Protein AF-A0A060PSG6-F1 (afdb_monomer_lite)

Radius of gyration: 20.37 Å; chains: 1; bounding box: 51×44×68 Å

Foldseek 3Di:
DPPDDDPPLSVLLVVLVVCCVPPPDPLSLLSSLLSLQVVLLVVDDLADDDPFLQSQLVVLLCSRCVPDPDDDPSSSLSSLSNLQQVLQQDDPVDHLSRLLRVLVVQDPPVLSVLLSSQRSSCSRLLSNQQSPPQQQAAHCSLQANLLSSLLSVLLVDDDLLVLLVVLLVLLVCQLVQADQLSDDPVCVVVVCSLSNSLNNLNNSLLNVLSVDPNSNGVSNVLSVCQLVQLQVVQADPVVRDGDRSNNRYSLSSSLSSLVVDDDDPSSVSCNVSSVSSVSSVVSNVVVVVVVVD

Sequence (293 aa):
MPEQELNDKEILKLASKSNENRANSFSDTLLSAMSSYNDKLKHLPPKFESDSVENLANQVARVLERDAKIQNRIQVENANLSLLSHYARNTPNNSFLEVFDNAYKNLDREQFKAFKEMFANNSANFHNLNNDIMIKNFTISPYLTDALDTTAKMLESGNRSDNFSKLVHDIDYLINTTDENGMNAFIKENKDAYNSVISQLLGSSFARFLRLENPSAQFYEFLVKAKEQMIENASNVFTGTSKPISEINIFDFIKYGIESGKSSKESRELLELLPELEKKFNAHEKFLRGSEK

Organism: NCBI:txid1426844

Structure (mmCIF, N/CA/C/O backbone):
data_AF-A0A060PSG6-F1
#
_entry.id   AF-A0A060PSG6-F1
#
loop_
_atom_site.group_PDB
_atom_site.id
_atom_site.type_symbol
_atom_site.label_atom_id
_atom_site.label_alt_id
_atom_site.label_comp_id
_atom_site.label_asym_id
_atom_site.label_entity_id
_atom_site.label_seq_id
_atom_site.pdbx_PDB_ins_code
_atom_site.Cartn_x
_atom_site.Cartn_y
_atom_site.Cartn_z
_atom_site.occupancy
_atom_site.B_iso_or_equiv
_atom_site.auth_seq_id
_atom_site.auth_comp_id
_atom_site.auth_asym_id
_atom_site.auth_atom_id
_atom_site.pdbx_PDB_model_num
ATOM 1 N N . MET A 1 1 ? -7.301 17.222 -47.355 1.00 42.81 1 MET A N 1
ATOM 2 C CA . MET A 1 1 ? -7.244 17.378 -45.882 1.00 42.81 1 MET A CA 1
ATOM 3 C C . MET A 1 1 ? -7.418 16.006 -45.248 1.00 42.81 1 MET A C 1
ATOM 5 O O . MET A 1 1 ? -7.899 15.133 -45.959 1.00 42.81 1 MET A O 1
ATOM 9 N N . PRO A 1 2 ? -7.035 15.777 -43.981 1.00 45.59 2 PRO A N 1
ATOM 10 C CA . PRO A 1 2 ? -7.477 14.588 -43.252 1.00 45.59 2 PRO A CA 1
ATOM 11 C C . PRO A 1 2 ? -9.006 14.640 -43.092 1.00 45.59 2 PRO A C 1
ATOM 13 O O . PRO A 1 2 ? -9.531 15.690 -42.733 1.00 45.59 2 PRO A O 1
ATOM 16 N N . GLU A 1 3 ? -9.707 13.547 -43.397 1.00 55.16 3 GLU A N 1
ATOM 17 C CA . GLU A 1 3 ? -11.183 13.503 -43.497 1.00 55.16 3 GLU A CA 1
ATOM 18 C C . GLU A 1 3 ? -11.886 12.914 -42.260 1.00 55.16 3 GLU A C 1
ATOM 20 O O . GL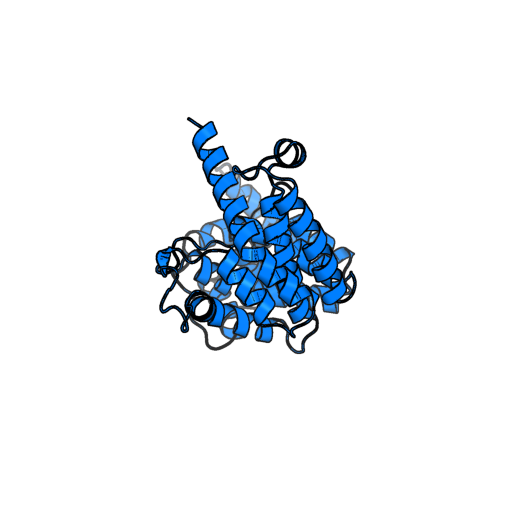U A 1 3 ? -13.068 12.586 -42.316 1.00 55.16 3 GLU A O 1
ATOM 25 N N . GLN A 1 4 ? -11.185 12.771 -41.133 1.00 60.75 4 GLN A N 1
ATOM 26 C CA . GLN A 1 4 ? -11.773 12.292 -39.879 1.00 60.75 4 GLN A CA 1
ATOM 27 C C . GLN A 1 4 ? -11.365 13.192 -38.714 1.00 60.75 4 GLN A C 1
ATOM 29 O O . GLN A 1 4 ? -10.179 13.454 -38.504 1.00 60.75 4 GLN A O 1
ATOM 34 N N . GLU A 1 5 ? -12.362 13.653 -37.957 1.00 62.34 5 GLU A N 1
ATOM 35 C CA . GLU A 1 5 ? -12.145 14.264 -36.649 1.00 62.34 5 GLU A CA 1
ATOM 36 C C . GLU A 1 5 ? -11.625 13.192 -35.687 1.00 62.34 5 GLU A C 1
ATOM 38 O O . GLU A 1 5 ? -12.224 12.128 -35.525 1.00 62.34 5 GLU A O 1
ATOM 43 N N . LEU A 1 6 ? -10.476 13.473 -35.078 1.00 61.22 6 LEU A N 1
ATOM 44 C CA . LEU A 1 6 ? -9.856 12.612 -34.076 1.00 61.22 6 LEU A CA 1
ATOM 45 C C . LEU A 1 6 ? -10.729 12.623 -32.820 1.00 61.22 6 LEU A C 1
ATOM 47 O O . LEU A 1 6 ? -11.089 13.696 -32.340 1.00 61.22 6 LEU A O 1
ATOM 51 N N . ASN A 1 7 ? -11.035 11.456 -32.255 1.00 70.38 7 ASN A N 1
ATOM 52 C CA . ASN A 1 7 ? -11.754 11.422 -30.977 1.00 70.38 7 ASN A CA 1
ATOM 53 C C . ASN A 1 7 ? -10.837 11.849 -29.812 1.00 70.38 7 ASN A C 1
ATOM 55 O O . ASN A 1 7 ? -9.611 11.802 -29.927 1.00 70.38 7 ASN A O 1
ATOM 59 N N . ASP A 1 8 ? -11.417 12.202 -28.660 1.00 56.19 8 ASP A N 1
ATOM 60 C CA . ASP A 1 8 ? -10.696 12.709 -27.475 1.00 56.19 8 ASP A CA 1
ATOM 61 C C . ASP A 1 8 ? -9.487 11.857 -27.061 1.00 56.19 8 ASP A C 1
ATOM 63 O O . ASP A 1 8 ? -8.470 12.363 -26.588 1.00 56.19 8 ASP A O 1
ATOM 67 N N . LYS A 1 9 ? -9.574 10.542 -27.264 1.00 55.84 9 LYS A N 1
ATOM 68 C CA . LYS A 1 9 ? -8.536 9.569 -26.923 1.00 55.84 9 LYS A CA 1
ATOM 69 C C . LYS A 1 9 ? -7.406 9.535 -27.958 1.00 55.84 9 LYS A C 1
ATOM 71 O O . LYS A 1 9 ? -6.251 9.323 -27.589 1.00 55.84 9 LYS A O 1
ATOM 76 N N . GLU A 1 10 ? -7.698 9.778 -29.231 1.00 60.75 10 GLU A N 1
ATOM 77 C CA . GLU A 1 10 ? -6.682 9.989 -30.268 1.00 60.75 10 GLU A CA 1
ATOM 78 C C . GLU A 1 10 ? -6.020 11.363 -30.128 1.00 60.75 10 GLU A C 1
ATOM 80 O O . GLU A 1 10 ? -4.797 11.451 -30.238 1.00 60.75 10 GLU A O 1
ATOM 85 N N . ILE A 1 11 ? -6.792 12.400 -29.784 1.00 62.41 11 ILE A N 1
ATOM 86 C CA . ILE A 1 11 ? -6.286 13.732 -29.423 1.00 62.41 11 ILE A CA 1
ATOM 87 C C . ILE A 1 11 ? -5.332 13.626 -28.227 1.00 62.41 11 ILE A C 1
ATOM 89 O O . ILE A 1 11 ? -4.199 14.098 -28.312 1.00 62.41 11 ILE A O 1
ATOM 93 N N . LEU A 1 12 ? -5.730 12.943 -27.146 1.00 58.66 12 LEU A N 1
ATOM 94 C CA . LEU A 1 12 ? -4.890 12.738 -25.961 1.00 58.66 12 LEU A CA 1
ATOM 95 C C . LEU A 1 12 ? -3.597 11.982 -26.302 1.00 58.66 12 LEU A C 1
ATOM 97 O O . LEU A 1 12 ? -2.519 12.362 -25.846 1.00 58.66 12 LEU A O 1
ATOM 101 N N . LYS A 1 13 ? -3.678 10.944 -27.144 1.00 60.94 13 LYS A N 1
ATOM 102 C CA . LYS A 1 13 ? -2.517 10.146 -27.571 1.00 60.94 13 LYS A CA 1
ATOM 103 C C . LYS A 1 13 ? -1.569 10.929 -28.490 1.00 60.94 13 LYS A C 1
ATOM 105 O O . LYS A 1 13 ? -0.353 10.783 -28.380 1.00 60.94 13 LYS A O 1
ATOM 110 N N . LEU A 1 14 ? -2.100 11.786 -29.363 1.00 62.84 14 LEU A N 1
ATOM 111 C CA . LEU A 1 14 ? -1.312 12.702 -30.195 1.00 62.84 14 LEU A CA 1
ATOM 112 C C . LEU A 1 14 ? -0.670 13.820 -29.366 1.00 62.84 14 LEU A C 1
ATOM 114 O O . LEU A 1 14 ? 0.498 14.133 -29.588 1.00 62.84 14 LEU A O 1
ATOM 118 N N . ALA A 1 15 ? -1.378 14.374 -28.379 1.00 59.22 15 ALA A N 1
ATOM 119 C CA . ALA A 1 15 ? -0.840 15.362 -27.446 1.00 59.22 15 ALA A CA 1
ATOM 120 C C . ALA A 1 15 ? 0.282 14.769 -26.575 1.00 59.22 15 ALA A C 1
ATOM 122 O O . ALA A 1 15 ? 1.366 15.343 -26.500 1.00 59.22 15 ALA A O 1
ATOM 123 N N . SER A 1 16 ? 0.065 13.580 -26.002 1.00 54.09 16 SER A N 1
ATOM 124 C CA . SER A 1 16 ? 1.066 12.800 -25.256 1.00 54.09 16 SER A CA 1
ATOM 125 C C . SER A 1 16 ? 2.337 12.563 -26.085 1.00 54.09 16 SER A C 1
ATOM 127 O O . SER A 1 16 ? 3.436 12.873 -25.623 1.00 54.09 16 SER A O 1
ATOM 129 N N . LYS A 1 17 ? 2.195 12.128 -27.344 1.00 58.28 17 LYS A N 1
ATOM 130 C CA . LYS A 1 17 ? 3.326 11.900 -28.259 1.00 58.28 17 LYS A CA 1
ATOM 131 C C . LYS A 1 17 ? 4.009 13.192 -28.736 1.00 58.28 17 LYS A C 1
ATOM 133 O O . LYS A 1 17 ? 5.214 13.210 -28.962 1.00 58.28 17 LYS A O 1
ATOM 138 N N . SER A 1 18 ? 3.267 14.292 -28.868 1.00 50.16 18 SER A N 1
ATOM 139 C CA . SER A 1 18 ? 3.819 15.622 -29.181 1.00 50.16 18 SER A CA 1
ATOM 140 C C . SER A 1 18 ? 4.599 16.222 -27.998 1.00 50.16 18 SER A C 1
ATOM 142 O O . SER A 1 18 ? 5.584 16.938 -28.190 1.00 50.16 18 SER A O 1
ATOM 144 N N . ASN A 1 19 ? 4.202 15.878 -26.769 1.00 46.84 19 ASN A N 1
ATOM 145 C CA . ASN A 1 19 ? 4.857 16.312 -25.534 1.00 46.84 19 ASN A CA 1
ATOM 146 C C . ASN A 1 19 ? 6.021 15.406 -25.095 1.00 46.84 19 ASN A C 1
ATOM 148 O O . ASN A 1 19 ? 6.771 15.789 -24.202 1.00 46.84 19 ASN A O 1
ATOM 152 N N . GLU A 1 20 ? 6.234 14.255 -25.740 1.00 48.62 20 GLU A N 1
ATOM 153 C CA . GLU A 1 20 ? 7.303 13.291 -25.418 1.00 48.62 20 GLU A CA 1
ATOM 154 C C . GLU A 1 20 ? 8.717 13.915 -25.476 1.00 48.62 20 GLU A C 1
ATOM 156 O O . GLU A 1 20 ? 9.595 13.532 -24.710 1.00 48.62 20 GLU A O 1
ATOM 161 N N . ASN A 1 21 ? 8.912 14.954 -26.302 1.00 44.84 21 ASN A N 1
ATOM 162 C CA . ASN A 1 21 ? 10.150 15.751 -26.389 1.00 44.84 21 ASN A CA 1
ATOM 163 C C . ASN A 1 21 ? 10.053 17.143 -25.712 1.00 44.84 21 ASN A C 1
ATOM 165 O O . ASN A 1 21 ? 10.889 18.012 -25.966 1.00 44.84 21 ASN A O 1
ATOM 169 N N . ARG A 1 22 ? 9.009 17.397 -24.909 1.00 43.00 22 ARG A N 1
ATOM 170 C CA . ARG A 1 22 ? 8.714 18.689 -24.247 1.00 43.00 22 ARG A CA 1
ATOM 171 C C . ARG A 1 22 ? 8.276 18.561 -22.779 1.00 43.00 22 ARG A C 1
ATOM 173 O O . ARG A 1 22 ? 7.812 19.547 -22.212 1.00 43.00 22 ARG A O 1
ATOM 180 N N . ALA A 1 23 ? 8.386 17.382 -22.169 1.00 48.78 23 ALA A N 1
ATOM 181 C CA . ALA A 1 23 ? 8.048 17.187 -20.762 1.00 48.78 23 ALA A CA 1
ATOM 182 C C . ALA A 1 23 ? 8.910 18.109 -19.879 1.00 48.78 23 ALA A C 1
ATOM 184 O O . ALA A 1 23 ? 10.119 17.912 -19.761 1.00 48.78 23 ALA A O 1
ATOM 185 N N . ASN A 1 24 ? 8.288 19.132 -19.285 1.00 52.84 24 ASN A N 1
ATOM 186 C CA . ASN A 1 24 ? 8.975 20.113 -18.439 1.00 52.84 24 ASN A CA 1
ATOM 187 C C . ASN A 1 24 ? 9.008 19.665 -16.966 1.00 52.84 24 ASN A C 1
ATOM 189 O O . ASN A 1 24 ? 9.707 20.264 -16.151 1.00 52.84 24 ASN A O 1
ATOM 193 N N . SER A 1 25 ? 8.264 18.608 -16.628 1.00 69.06 25 SER A N 1
ATOM 194 C CA . SER A 1 25 ? 8.184 18.001 -15.301 1.00 69.06 25 SER A CA 1
ATOM 195 C C . SER A 1 25 ? 8.170 16.464 -15.365 1.00 69.06 25 SER A C 1
ATOM 197 O O . SER A 1 25 ? 7.843 15.857 -16.391 1.00 69.06 25 SER A O 1
ATOM 199 N N . PHE A 1 26 ? 8.483 15.813 -14.238 1.00 77.12 26 PHE A N 1
ATOM 200 C CA . PHE A 1 26 ? 8.277 14.366 -14.075 1.00 77.12 26 PHE A CA 1
ATOM 201 C C . PHE A 1 26 ? 6.798 13.989 -14.284 1.00 77.12 26 PHE A C 1
ATOM 203 O O . PHE A 1 26 ? 6.488 12.992 -14.937 1.00 77.12 26 PHE A O 1
ATOM 210 N N . SER A 1 27 ? 5.895 14.843 -13.806 1.00 76.75 27 SER A N 1
ATOM 211 C CA . SER A 1 27 ? 4.441 14.696 -13.888 1.00 76.75 27 SER A CA 1
ATOM 212 C C . SER A 1 27 ? 3.917 14.654 -15.330 1.00 76.75 27 SER A C 1
ATOM 214 O O . SER A 1 27 ? 3.072 13.813 -15.636 1.00 76.75 27 SER A O 1
ATOM 216 N N . ASP A 1 28 ? 4.478 15.450 -16.251 1.00 81.88 28 ASP A N 1
ATOM 217 C CA . ASP A 1 28 ? 4.160 15.372 -17.691 1.00 81.88 28 ASP A CA 1
ATOM 218 C C . ASP A 1 28 ? 4.538 14.004 -18.285 1.00 81.88 28 ASP A C 1
ATOM 220 O O . ASP A 1 28 ? 3.781 13.405 -19.055 1.00 81.88 28 ASP A O 1
ATOM 224 N N . THR A 1 29 ? 5.716 13.494 -17.906 1.00 82.31 29 THR A N 1
ATOM 225 C CA . THR A 1 29 ? 6.225 12.190 -18.362 1.00 82.31 29 THR A CA 1
ATOM 226 C C . THR A 1 29 ? 5.329 11.061 -17.856 1.00 82.31 29 THR A C 1
ATOM 228 O O . THR A 1 29 ? 4.940 10.177 -18.623 1.00 82.31 29 THR A O 1
ATOM 231 N N . LEU A 1 30 ? 4.944 11.122 -16.578 1.00 85.75 30 LEU A N 1
ATOM 232 C CA . LEU A 1 30 ? 4.079 10.135 -15.944 1.00 85.75 30 LEU A CA 1
ATOM 233 C C . LEU A 1 30 ? 2.658 10.144 -16.533 1.00 85.75 30 LEU A C 1
ATOM 235 O O . LEU A 1 30 ? 2.133 9.085 -16.878 1.00 85.75 30 LEU A O 1
ATOM 239 N N . LEU A 1 31 ? 2.060 11.321 -16.739 1.00 89.00 31 LEU A N 1
ATOM 240 C CA . LEU A 1 31 ? 0.751 11.455 -17.386 1.00 89.00 31 LEU A CA 1
ATOM 241 C C . LEU A 1 31 ? 0.761 10.906 -18.826 1.00 89.00 31 LEU A C 1
ATOM 243 O O . LEU A 1 31 ? -0.186 10.232 -19.246 1.00 89.00 31 LEU A O 1
ATOM 247 N N . SER A 1 32 ? 1.844 11.149 -19.571 1.00 88.12 32 SER A N 1
ATOM 248 C CA . SER A 1 32 ? 2.044 10.620 -20.926 1.00 88.12 32 SER A CA 1
ATOM 249 C C . SER A 1 32 ? 2.143 9.085 -20.937 1.00 88.12 32 SER A C 1
ATOM 251 O O . SER A 1 32 ? 1.490 8.421 -21.751 1.00 88.12 32 SER A O 1
ATOM 253 N N . ALA A 1 33 ? 2.877 8.504 -19.980 1.00 87.12 33 ALA A N 1
ATOM 254 C CA . ALA A 1 33 ? 2.948 7.058 -19.778 1.00 87.12 33 ALA A CA 1
ATOM 255 C C . ALA A 1 33 ? 1.566 6.461 -19.460 1.00 87.12 33 ALA A C 1
ATOM 257 O O . ALA A 1 33 ? 1.086 5.602 -20.202 1.00 87.12 33 ALA A O 1
ATOM 258 N N . MET A 1 34 ? 0.886 6.970 -18.427 1.00 90.12 34 MET A N 1
ATOM 259 C CA . MET A 1 34 ? -0.437 6.489 -18.002 1.00 90.12 34 MET A CA 1
ATOM 260 C C . MET A 1 34 ? -1.455 6.518 -19.153 1.00 90.12 34 MET A C 1
ATOM 262 O O . MET A 1 34 ? -2.172 5.540 -19.385 1.00 90.12 34 MET A O 1
ATOM 266 N N . SER A 1 35 ? -1.461 7.603 -19.935 1.00 89.31 35 SER A N 1
ATOM 267 C CA . SER A 1 35 ? -2.317 7.752 -21.120 1.00 89.31 35 SER A CA 1
ATOM 268 C C . SER A 1 35 ? -2.018 6.704 -22.198 1.00 89.31 35 SER A C 1
ATOM 270 O O . SER A 1 35 ? -2.939 6.161 -22.812 1.00 89.31 35 SER A O 1
ATOM 272 N N . SER A 1 36 ? -0.740 6.375 -22.406 1.00 89.31 36 SER A N 1
ATOM 273 C CA . SER A 1 36 ? -0.288 5.419 -23.428 1.00 89.31 36 SER A CA 1
ATOM 274 C C . SER A 1 36 ? -0.677 3.965 -23.129 1.00 89.31 36 SER A C 1
ATOM 276 O O . SER A 1 36 ? -0.896 3.188 -24.064 1.00 89.31 36 SER A O 1
ATOM 278 N N . TYR A 1 37 ? -0.805 3.595 -21.849 1.00 92.69 37 TYR A N 1
ATOM 279 C CA . TYR A 1 37 ? -1.090 2.219 -21.418 1.00 92.69 37 TYR A CA 1
ATOM 280 C C . TYR A 1 37 ? -2.542 1.952 -20.989 1.00 92.69 37 TYR A C 1
ATOM 282 O O . TYR A 1 37 ? -2.910 0.785 -20.849 1.00 92.69 37 TYR A O 1
ATOM 290 N N . ASN A 1 38 ? -3.384 2.980 -20.830 1.00 89.88 38 ASN A N 1
ATOM 291 C CA . ASN A 1 38 ? -4.739 2.875 -20.261 1.00 89.88 38 ASN A CA 1
ATOM 292 C C . ASN A 1 38 ? -5.621 1.756 -20.868 1.00 89.88 38 ASN A C 1
ATOM 294 O O . ASN A 1 38 ? -6.283 1.016 -20.144 1.00 89.88 38 ASN A O 1
ATOM 298 N N . ASP A 1 39 ? -5.616 1.562 -22.192 1.00 90.81 39 ASP A N 1
ATOM 299 C CA . ASP A 1 39 ? -6.357 0.440 -22.795 1.00 90.81 39 ASP A CA 1
ATOM 300 C C . ASP A 1 39 ? -5.719 -0.922 -22.530 1.00 90.81 39 ASP A C 1
ATOM 302 O O . ASP A 1 39 ? -6.422 -1.908 -22.330 1.00 90.81 39 ASP A O 1
ATOM 306 N N . LYS A 1 40 ? -4.387 -0.992 -22.541 1.00 93.62 40 LYS A N 1
ATOM 307 C CA . LYS A 1 40 ? -3.645 -2.247 -22.392 1.00 93.62 40 LYS A CA 1
ATOM 308 C C . LYS A 1 40 ? -3.804 -2.810 -20.971 1.00 93.62 40 LYS A C 1
ATOM 310 O O . LYS A 1 40 ? -3.883 -4.025 -20.804 1.00 93.62 40 LYS A O 1
ATOM 315 N N . LEU A 1 41 ? -3.976 -1.928 -19.980 1.00 94.81 41 LEU A N 1
ATOM 316 C CA . LEU A 1 41 ? -4.339 -2.262 -18.595 1.00 94.81 41 LEU A CA 1
ATOM 317 C C . LEU A 1 41 ? -5.711 -2.960 -18.462 1.00 94.81 41 LEU A C 1
ATOM 319 O O . LEU A 1 41 ? -5.954 -3.633 -17.467 1.00 94.81 41 LEU A O 1
ATOM 323 N N . LYS A 1 42 ? -6.598 -2.885 -19.465 1.00 92.94 42 LYS A N 1
ATOM 324 C CA . LYS A 1 42 ? -7.880 -3.629 -19.484 1.00 92.94 42 LYS A CA 1
ATOM 325 C C . LYS A 1 42 ? -7.709 -5.108 -19.862 1.00 92.94 42 LYS A C 1
ATOM 327 O O . LYS A 1 42 ? -8.674 -5.867 -19.833 1.00 92.94 42 LYS A O 1
ATOM 332 N N . HIS A 1 43 ? -6.497 -5.512 -20.251 1.00 93.56 43 HIS A N 1
ATOM 333 C CA . HIS A 1 43 ? -6.174 -6.835 -20.795 1.00 93.56 43 HIS A CA 1
ATOM 334 C C . HIS A 1 43 ? -4.958 -7.465 -20.091 1.00 93.56 43 HIS A C 1
ATOM 336 O O . HIS A 1 43 ? -4.125 -8.124 -20.726 1.00 93.56 43 HIS A O 1
ATOM 342 N N . LEU A 1 44 ? -4.853 -7.225 -18.781 1.00 96.50 44 LEU A N 1
ATOM 343 C CA . LEU A 1 44 ? -3.856 -7.825 -17.895 1.00 96.50 44 LEU A CA 1
ATOM 344 C C . LEU A 1 44 ? -4.123 -9.333 -17.700 1.00 96.50 44 LEU A C 1
ATOM 346 O O . LEU A 1 44 ? -5.281 -9.758 -17.738 1.00 96.50 44 LEU A O 1
ATOM 350 N N . PRO A 1 45 ? -3.081 -10.160 -17.485 1.00 96.19 45 PRO A N 1
ATOM 351 C CA . PRO A 1 45 ? -3.258 -11.545 -17.054 1.00 96.19 45 PRO A CA 1
ATOM 352 C C . PRO A 1 45 ? -3.874 -11.595 -15.643 1.00 96.19 45 PRO A C 1
ATOM 354 O O . PRO A 1 45 ? -3.743 -10.632 -14.888 1.00 96.19 45 PRO A O 1
ATOM 357 N N . PRO A 1 46 ? -4.491 -12.715 -15.225 1.00 94.44 46 PRO A N 1
ATOM 358 C CA . PRO A 1 46 ? -5.019 -12.846 -13.864 1.00 94.44 46 PRO A CA 1
ATOM 359 C C . PRO A 1 46 ? -3.921 -12.748 -12.792 1.00 94.44 46 PRO A C 1
ATOM 361 O O . PRO A 1 46 ? -4.172 -12.224 -11.713 1.00 94.44 46 PRO A O 1
ATOM 364 N N . LYS A 1 47 ? -2.696 -13.195 -13.101 1.00 96.25 47 LYS A N 1
ATOM 365 C CA . LYS A 1 47 ? -1.525 -13.135 -12.220 1.00 96.25 47 LYS A CA 1
ATOM 366 C C . LYS A 1 47 ? -0.243 -12.954 -13.045 1.00 96.25 47 LYS A C 1
ATOM 368 O O . LYS A 1 47 ? -0.159 -13.455 -14.166 1.00 96.25 47 LYS A O 1
ATOM 373 N N . PHE A 1 48 ? 0.743 -12.270 -12.475 1.00 97.38 48 PHE A N 1
ATOM 374 C CA . PHE A 1 48 ? 2.139 -12.248 -12.918 1.00 97.38 48 PHE A CA 1
ATOM 375 C C . PHE A 1 48 ? 2.971 -13.176 -12.017 1.00 97.38 48 PHE A C 1
ATOM 377 O O . PHE A 1 48 ? 2.849 -13.103 -10.795 1.00 97.38 48 PHE A O 1
ATOM 384 N N . GLU A 1 49 ? 3.812 -14.033 -12.595 1.00 92.88 49 GLU A N 1
ATOM 385 C CA . GLU A 1 49 ? 4.639 -15.006 -11.860 1.00 92.88 49 GLU A CA 1
ATOM 386 C C . GLU A 1 49 ? 6.117 -14.658 -12.019 1.00 92.88 49 GLU A C 1
ATOM 388 O O . GLU A 1 49 ? 6.578 -14.498 -13.146 1.00 92.88 49 GLU A O 1
ATOM 393 N N . SER A 1 50 ? 6.890 -14.569 -10.939 1.00 93.88 50 SER A N 1
ATOM 394 C CA . SER A 1 50 ? 8.304 -14.184 -11.011 1.00 93.88 50 SER A CA 1
ATOM 395 C C . SER A 1 50 ? 9.167 -14.853 -9.947 1.00 93.88 50 SER A C 1
ATOM 397 O O . SER A 1 50 ? 8.694 -15.259 -8.890 1.00 93.88 50 SER A O 1
ATOM 399 N N . ASP A 1 51 ? 10.459 -14.909 -10.240 1.00 94.25 51 ASP A N 1
ATOM 400 C CA . ASP A 1 51 ? 11.565 -15.303 -9.367 1.00 94.25 51 ASP A CA 1
ATOM 401 C C . ASP A 1 51 ? 12.357 -14.093 -8.829 1.00 94.25 51 ASP A C 1
ATOM 403 O O . ASP A 1 51 ? 12.982 -14.199 -7.779 1.00 94.25 51 ASP A O 1
ATOM 407 N N . SER A 1 52 ? 12.298 -12.931 -9.495 1.00 97.75 52 SER A N 1
ATOM 408 C CA . SER A 1 52 ? 12.894 -11.672 -9.022 1.00 97.75 52 SER A CA 1
ATOM 409 C C . SER A 1 52 ? 12.052 -10.436 -9.366 1.00 97.75 52 SER A C 1
ATOM 411 O O . SER A 1 52 ? 11.199 -10.467 -10.258 1.00 97.75 52 SER A O 1
ATOM 413 N N . VAL A 1 53 ? 12.340 -9.313 -8.697 1.00 98.19 53 VAL A N 1
ATOM 414 C CA . VAL A 1 53 ? 11.680 -8.018 -8.941 1.00 98.19 53 VAL A CA 1
ATOM 415 C C . VAL A 1 53 ? 11.983 -7.449 -10.336 1.00 98.19 53 VAL A C 1
ATOM 417 O O . VAL A 1 53 ? 11.126 -6.824 -10.959 1.00 98.19 53 VAL A O 1
ATOM 420 N N . GLU A 1 54 ? 13.169 -7.715 -10.886 1.00 97.00 54 GLU A N 1
ATOM 421 C CA . GLU A 1 54 ? 13.539 -7.347 -12.256 1.00 97.00 54 GLU A CA 1
ATOM 422 C C . GLU A 1 54 ? 12.742 -8.166 -13.275 1.00 97.00 54 GLU A C 1
ATOM 424 O O . GLU A 1 54 ? 12.238 -7.620 -14.261 1.00 97.00 54 GLU A O 1
ATOM 429 N N . ASN A 1 55 ? 12.593 -9.473 -13.044 1.00 97.00 55 ASN A N 1
ATOM 430 C CA . ASN A 1 55 ? 11.799 -10.338 -13.913 1.00 97.00 55 ASN A CA 1
ATOM 431 C C . ASN A 1 55 ? 10.301 -10.005 -13.829 1.00 97.00 55 ASN A C 1
ATOM 433 O O . ASN A 1 55 ? 9.628 -10.021 -14.864 1.00 97.00 55 ASN A O 1
ATOM 437 N N . LEU A 1 56 ? 9.798 -9.610 -12.655 1.00 98.06 56 LEU A N 1
ATOM 438 C CA . LEU A 1 56 ? 8.441 -9.087 -12.481 1.00 98.06 56 LEU A CA 1
ATOM 439 C C . LEU A 1 56 ? 8.223 -7.801 -13.298 1.00 98.06 56 LEU A C 1
ATOM 441 O O . LEU A 1 56 ? 7.313 -7.740 -14.130 1.00 98.06 56 LEU A O 1
ATOM 445 N N . ALA A 1 57 ? 9.099 -6.805 -13.137 1.00 97.81 57 ALA A N 1
ATOM 446 C CA . ALA A 1 57 ? 9.003 -5.530 -13.849 1.00 97.81 57 ALA A CA 1
ATOM 447 C C . ALA A 1 57 ? 9.078 -5.705 -15.378 1.00 97.81 57 ALA A C 1
ATOM 449 O O . ALA A 1 57 ? 8.300 -5.099 -16.122 1.00 97.81 57 ALA A O 1
ATOM 450 N N . ASN A 1 58 ? 9.963 -6.583 -15.862 1.00 95.75 58 ASN A N 1
ATOM 451 C CA . ASN A 1 58 ? 10.057 -6.920 -17.284 1.00 95.75 58 ASN A CA 1
ATOM 452 C C . ASN A 1 58 ? 8.799 -7.637 -17.809 1.00 95.75 58 ASN A C 1
ATOM 454 O O . ASN A 1 58 ? 8.430 -7.453 -18.969 1.00 95.75 58 ASN A O 1
ATOM 458 N N . GLN A 1 59 ? 8.095 -8.430 -16.996 1.00 95.62 59 GLN A N 1
ATOM 459 C CA . GLN A 1 59 ? 6.837 -9.053 -17.424 1.00 95.62 59 GLN A CA 1
ATOM 460 C C . GLN A 1 59 ? 5.692 -8.051 -17.567 1.00 95.62 59 GLN A C 1
ATOM 462 O O . GLN A 1 59 ? 4.957 -8.123 -18.554 1.00 95.62 59 GLN A O 1
ATOM 467 N N . VAL A 1 60 ? 5.583 -7.074 -16.662 1.00 97.06 60 VAL A N 1
ATOM 468 C CA . VAL A 1 60 ? 4.652 -5.940 -16.821 1.00 97.06 60 VAL A CA 1
ATOM 469 C C . VAL A 1 60 ? 4.919 -5.223 -18.142 1.00 97.06 60 VAL A C 1
ATOM 471 O O . VAL A 1 60 ? 4.000 -5.015 -18.938 1.00 97.06 60 VAL A O 1
ATOM 474 N N . ALA A 1 61 ? 6.193 -4.949 -18.433 1.00 95.38 61 ALA A N 1
ATOM 475 C CA . ALA A 1 61 ? 6.606 -4.365 -19.701 1.00 95.38 61 ALA A CA 1
ATOM 476 C C . ALA A 1 61 ? 6.234 -5.243 -20.909 1.00 95.38 61 ALA A C 1
ATOM 478 O O . ALA A 1 61 ? 5.785 -4.713 -21.914 1.00 95.38 61 ALA A O 1
ATOM 479 N N . ARG A 1 62 ? 6.360 -6.577 -20.847 1.00 93.00 62 ARG A N 1
ATOM 480 C CA . ARG A 1 62 ? 5.955 -7.495 -21.944 1.00 93.00 62 ARG A CA 1
ATOM 481 C C . ARG A 1 62 ? 4.448 -7.552 -22.170 1.00 93.00 62 ARG A C 1
ATOM 483 O O . ARG A 1 62 ? 4.010 -7.639 -23.313 1.00 93.00 62 ARG A O 1
ATOM 490 N N . VAL A 1 63 ? 3.648 -7.481 -21.109 1.00 94.69 63 VAL A N 1
ATOM 491 C CA . VAL A 1 63 ? 2.181 -7.457 -21.221 1.00 94.69 63 VAL A CA 1
ATOM 492 C C . VAL A 1 63 ? 1.687 -6.134 -21.815 1.00 94.69 63 VAL A C 1
ATOM 494 O O . VAL A 1 63 ? 0.725 -6.146 -22.593 1.00 94.69 63 VAL A O 1
ATOM 497 N N . LEU A 1 64 ? 2.345 -5.021 -21.471 1.00 94.25 64 LEU A N 1
ATOM 498 C CA . LEU A 1 64 ? 1.955 -3.663 -21.860 1.00 94.25 64 LEU A CA 1
ATOM 499 C C . LEU A 1 64 ? 2.685 -3.122 -23.105 1.00 94.25 64 LEU A C 1
ATOM 501 O O . LEU A 1 64 ? 2.125 -2.294 -23.809 1.00 94.25 64 LEU A O 1
ATOM 505 N N . GLU A 1 65 ? 3.860 -3.615 -23.476 1.00 88.69 65 GLU A N 1
ATOM 506 C CA . GLU A 1 65 ? 4.506 -3.369 -24.774 1.00 88.69 65 GLU A CA 1
ATOM 507 C C . GLU A 1 65 ? 4.696 -4.677 -25.540 1.00 88.69 65 GLU A C 1
ATOM 509 O O . GLU A 1 65 ? 5.789 -5.238 -25.623 1.00 88.69 65 GLU A O 1
ATOM 514 N N . ARG A 1 66 ? 3.581 -5.139 -26.122 1.00 79.69 66 ARG A N 1
ATOM 515 C CA . ARG A 1 66 ? 3.508 -6.314 -27.006 1.00 79.69 66 ARG A CA 1
ATOM 516 C C . ARG A 1 66 ? 4.104 -6.054 -28.394 1.00 79.69 66 ARG A C 1
ATOM 518 O O . ARG A 1 66 ? 4.565 -6.989 -29.037 1.00 79.69 66 ARG A O 1
ATOM 525 N N . ASP A 1 67 ? 4.111 -4.795 -28.835 1.00 78.62 67 ASP A N 1
ATOM 526 C CA . ASP A 1 67 ? 4.570 -4.382 -30.169 1.00 78.62 67 ASP A CA 1
ATOM 527 C C . ASP A 1 67 ? 6.066 -3.992 -30.195 1.00 78.62 67 ASP A C 1
ATOM 529 O O . ASP A 1 67 ? 6.659 -3.805 -31.262 1.00 78.62 67 ASP A O 1
ATOM 533 N N . ALA A 1 68 ? 6.704 -3.863 -29.024 1.00 76.88 68 ALA A N 1
ATOM 534 C CA . ALA A 1 68 ? 8.095 -3.440 -28.902 1.00 76.88 68 ALA A CA 1
ATOM 535 C C . ALA A 1 68 ? 9.073 -4.596 -29.176 1.00 76.88 68 ALA A C 1
ATOM 537 O O . ALA A 1 68 ? 9.163 -5.557 -28.417 1.00 76.88 68 ALA A O 1
ATOM 538 N N . LYS A 1 69 ? 9.879 -4.466 -30.239 1.00 71.56 69 LYS A N 1
ATOM 539 C CA . LYS A 1 69 ? 10.891 -5.473 -30.626 1.00 71.56 69 LYS A CA 1
ATOM 540 C C . LYS A 1 69 ? 12.027 -5.643 -29.610 1.00 71.56 69 LYS A C 1
ATOM 542 O O . LYS A 1 69 ? 12.615 -6.715 -29.533 1.00 71.56 69 LYS A O 1
ATOM 547 N N . ILE A 1 70 ? 12.363 -4.579 -28.881 1.00 73.31 70 ILE A N 1
ATOM 548 C CA . ILE A 1 70 ? 13.350 -4.553 -27.796 1.00 73.31 70 ILE A CA 1
ATOM 549 C C . ILE A 1 70 ? 12.782 -3.622 -26.727 1.00 73.31 70 ILE A C 1
ATOM 551 O O . ILE A 1 70 ? 12.373 -2.509 -27.054 1.00 73.31 70 ILE A O 1
ATOM 555 N N . GLN A 1 71 ? 12.761 -4.065 -25.473 1.00 77.50 71 GLN A N 1
ATOM 556 C CA . GLN A 1 71 ? 12.335 -3.239 -24.345 1.00 77.50 71 GLN A CA 1
ATOM 557 C C . GLN A 1 71 ? 13.519 -2.455 -23.791 1.00 77.50 71 GLN A C 1
ATOM 559 O O . GLN A 1 71 ? 14.553 -3.034 -23.458 1.00 77.50 71 GLN A O 1
ATOM 564 N N . ASN A 1 72 ? 13.366 -1.137 -23.687 1.00 86.62 72 ASN A N 1
ATOM 565 C CA . ASN A 1 72 ? 14.332 -0.274 -23.013 1.00 86.62 72 ASN A CA 1
ATOM 566 C C . ASN A 1 72 ? 13.895 0.037 -21.565 1.00 86.62 72 ASN A C 1
ATOM 568 O O . ASN A 1 72 ? 12.732 -0.135 -21.196 1.00 86.62 72 ASN A O 1
ATOM 572 N N . ARG A 1 73 ? 14.830 0.533 -20.739 1.00 88.25 73 ARG A N 1
ATOM 573 C CA . ARG A 1 73 ? 14.595 0.824 -19.309 1.00 88.25 73 ARG A CA 1
ATOM 574 C C . ARG A 1 73 ? 13.431 1.799 -19.071 1.00 88.25 73 ARG A C 1
ATOM 576 O O . ARG A 1 73 ? 12.712 1.642 -18.093 1.00 88.25 73 ARG A O 1
ATOM 583 N N . ILE A 1 74 ? 13.231 2.768 -19.968 1.00 88.75 74 ILE A N 1
ATOM 584 C CA . ILE A 1 74 ? 12.169 3.783 -19.869 1.00 88.75 74 ILE A CA 1
ATOM 585 C C . ILE A 1 74 ? 10.798 3.146 -20.127 1.00 88.75 74 ILE A C 1
ATOM 587 O O . ILE A 1 74 ? 9.849 3.420 -19.403 1.00 88.75 74 ILE A O 1
ATOM 591 N N . GLN A 1 75 ? 10.687 2.245 -21.108 1.00 91.00 75 GLN A N 1
ATOM 592 C CA . GLN A 1 75 ? 9.449 1.497 -21.354 1.00 91.00 75 GLN A CA 1
ATOM 593 C C . GLN A 1 75 ? 9.085 0.605 -20.166 1.00 91.00 75 GLN A C 1
ATOM 595 O O . GLN A 1 75 ? 7.921 0.584 -19.771 1.00 91.00 75 GLN A O 1
ATOM 600 N N . VAL A 1 76 ? 10.071 -0.084 -19.575 1.00 94.81 76 VAL A N 1
ATOM 601 C CA . VAL A 1 76 ? 9.862 -0.897 -18.367 1.00 94.81 76 VAL A CA 1
ATOM 602 C C . VAL A 1 76 ? 9.353 -0.024 -17.220 1.00 94.81 76 VAL A C 1
ATOM 604 O O . VAL A 1 76 ? 8.315 -0.339 -16.643 1.00 94.81 76 VAL A O 1
ATOM 607 N N . GLU A 1 77 ? 10.013 1.100 -16.937 1.00 94.44 77 GLU A N 1
ATOM 608 C CA . GLU A 1 77 ? 9.603 2.041 -15.888 1.00 94.44 77 GLU A CA 1
ATOM 609 C C . GLU A 1 77 ? 8.186 2.598 -16.127 1.00 94.44 77 GLU A C 1
ATOM 611 O O . GLU A 1 77 ? 7.326 2.499 -15.252 1.00 94.44 77 GLU A O 1
ATOM 616 N N . ASN A 1 78 ? 7.904 3.101 -17.332 1.00 94.44 78 ASN A N 1
ATOM 617 C CA . ASN A 1 78 ? 6.620 3.712 -17.684 1.00 94.44 78 ASN A CA 1
ATOM 618 C C . ASN A 1 78 ? 5.453 2.709 -17.643 1.00 94.44 78 ASN A C 1
ATOM 620 O O . ASN A 1 78 ? 4.360 3.053 -17.186 1.00 94.44 78 ASN A O 1
ATOM 624 N N . ALA A 1 79 ? 5.670 1.468 -18.093 1.00 96.19 79 ALA A N 1
ATOM 625 C CA . ALA A 1 79 ? 4.677 0.396 -18.014 1.00 96.19 79 ALA A CA 1
ATOM 626 C C . ALA A 1 79 ? 4.346 0.047 -16.551 1.00 96.19 79 ALA A C 1
ATOM 628 O O . ALA A 1 79 ? 3.178 -0.073 -16.182 1.00 96.19 79 ALA A O 1
ATOM 629 N N . ASN A 1 80 ? 5.375 -0.047 -15.706 1.00 97.88 80 ASN A N 1
ATOM 630 C CA . ASN A 1 80 ? 5.247 -0.361 -14.285 1.00 97.88 80 ASN A CA 1
ATOM 631 C C . ASN A 1 80 ? 4.591 0.769 -13.475 1.00 97.88 80 ASN A C 1
ATOM 633 O O . ASN A 1 80 ? 3.691 0.506 -12.680 1.00 97.88 80 ASN A O 1
ATOM 637 N N . LEU A 1 81 ? 4.958 2.031 -13.717 1.00 97.19 81 LEU A N 1
ATOM 638 C CA . LEU A 1 81 ? 4.280 3.190 -13.122 1.00 97.19 81 LEU A CA 1
ATOM 639 C C . LEU A 1 81 ? 2.801 3.260 -13.528 1.00 97.19 81 LEU A C 1
ATOM 641 O O . LEU A 1 81 ? 1.946 3.590 -12.707 1.00 97.19 81 LEU A O 1
ATOM 645 N N . SER A 1 82 ? 2.480 2.883 -14.767 1.00 96.50 82 SER A N 1
ATOM 646 C CA . SER A 1 82 ? 1.095 2.863 -15.247 1.00 96.50 82 SER A CA 1
ATOM 647 C C . SER A 1 82 ? 0.279 1.730 -14.619 1.00 96.50 82 SER A C 1
ATOM 649 O O . SER A 1 82 ? -0.867 1.960 -14.233 1.00 96.50 82 SER A O 1
ATOM 651 N N . LEU A 1 83 ? 0.867 0.541 -14.426 1.00 98.12 83 LEU A N 1
ATOM 652 C CA . LEU A 1 83 ? 0.231 -0.532 -13.653 1.00 98.12 83 LEU A CA 1
ATOM 653 C C . LEU A 1 83 ? 0.064 -0.149 -12.176 1.00 98.12 83 LEU A C 1
ATOM 655 O O . LEU A 1 83 ? -0.982 -0.428 -11.596 1.00 98.12 83 LEU A O 1
ATOM 659 N N . LEU A 1 84 ? 1.035 0.547 -11.577 1.00 98.38 84 LEU A N 1
ATOM 660 C CA . LEU A 1 84 ? 0.911 1.050 -10.208 1.00 98.38 84 LEU A CA 1
ATOM 661 C C . LEU A 1 84 ? -0.262 2.037 -10.089 1.00 98.38 84 LEU A C 1
ATOM 663 O O . LEU A 1 84 ? -1.110 1.851 -9.222 1.00 98.38 84 LEU A O 1
ATOM 667 N N . SER A 1 85 ? -0.372 3.012 -10.999 1.00 96.12 85 SER A N 1
ATOM 668 C CA . SER A 1 85 ? -1.473 3.994 -11.019 1.00 96.12 85 SER A CA 1
ATOM 669 C C . SER A 1 85 ? -2.863 3.378 -11.255 1.00 96.12 85 SER A C 1
ATOM 671 O O . SER A 1 85 ? -3.875 3.934 -10.838 1.00 96.12 85 SER A O 1
ATOM 673 N N . HIS A 1 86 ? -2.936 2.196 -11.883 1.00 96.00 86 HIS A N 1
ATOM 674 C CA . HIS A 1 86 ? -4.192 1.458 -12.047 1.00 96.00 86 HIS A CA 1
ATOM 675 C C . HIS A 1 86 ? -4.780 1.007 -10.696 1.00 96.00 86 HIS A C 1
ATOM 677 O O . HIS A 1 86 ? -6.005 0.999 -10.508 1.00 96.00 86 HIS A O 1
ATOM 683 N N . TYR A 1 87 ? -3.894 0.653 -9.758 1.00 96.81 87 TYR A N 1
ATOM 684 C CA . TYR A 1 87 ? -4.235 0.216 -8.406 1.00 96.81 87 TYR A CA 1
ATOM 685 C C . TYR A 1 87 ? -4.200 1.357 -7.382 1.00 96.81 87 TYR A C 1
ATOM 687 O O . TYR A 1 87 ? -5.040 1.368 -6.486 1.00 96.81 87 TYR A O 1
ATOM 695 N N . ALA A 1 88 ? -3.295 2.323 -7.530 1.00 96.75 88 ALA A N 1
ATOM 696 C CA . ALA A 1 88 ? -3.203 3.541 -6.730 1.00 96.75 88 ALA A CA 1
ATOM 697 C C . ALA A 1 88 ? -4.067 4.652 -7.354 1.00 96.75 88 ALA A C 1
ATOM 699 O O . ALA A 1 88 ? -3.582 5.522 -8.077 1.00 96.75 88 ALA A O 1
ATOM 700 N N . ARG A 1 89 ? -5.379 4.577 -7.109 1.00 89.94 89 ARG A N 1
ATOM 701 C CA . ARG A 1 89 ? -6.374 5.527 -7.636 1.00 89.94 89 ARG A CA 1
ATOM 702 C C . ARG A 1 89 ? -6.437 6.796 -6.787 1.00 89.94 89 ARG A C 1
ATOM 704 O O . ARG A 1 89 ? -6.083 6.768 -5.612 1.00 89.94 89 ARG A O 1
ATOM 711 N N . ASN A 1 90 ? -6.915 7.896 -7.363 1.00 92.31 90 ASN A N 1
ATOM 712 C CA . ASN A 1 90 ? -7.092 9.150 -6.627 1.00 92.31 90 ASN A CA 1
ATOM 713 C C . ASN A 1 90 ? -8.020 8.955 -5.414 1.00 92.31 90 ASN A C 1
ATOM 715 O O . ASN A 1 90 ? -9.075 8.327 -5.536 1.00 92.31 90 ASN A O 1
ATOM 719 N N . THR A 1 91 ? -7.625 9.521 -4.278 1.00 93.25 91 THR A N 1
ATOM 720 C CA . THR A 1 91 ? -8.400 9.601 -3.033 1.00 93.25 91 THR A CA 1
ATOM 721 C C . THR A 1 91 ? -8.941 11.029 -2.864 1.00 93.25 91 THR A C 1
ATOM 723 O O . THR A 1 91 ? -8.584 11.919 -3.641 1.00 93.25 91 THR A O 1
ATOM 726 N N . PRO A 1 92 ? -9.772 11.301 -1.843 1.00 90.62 92 PRO A N 1
ATOM 727 C CA . PRO A 1 92 ? -10.125 12.672 -1.466 1.00 90.62 92 PRO A CA 1
ATOM 728 C C . PRO A 1 92 ? -8.938 13.518 -0.970 1.00 90.62 92 PRO A C 1
ATOM 730 O O . PRO A 1 92 ? -9.051 14.741 -0.941 1.00 90.62 92 PRO A O 1
ATOM 733 N N . ASN A 1 93 ? -7.812 12.891 -0.598 1.00 89.19 93 ASN A N 1
ATOM 734 C CA . ASN A 1 93 ? -6.621 13.571 -0.079 1.00 89.19 93 ASN A CA 1
ATOM 735 C C . ASN A 1 93 ? -5.549 13.825 -1.154 1.00 89.19 93 ASN A C 1
ATOM 737 O O . ASN A 1 93 ? -4.890 14.861 -1.109 1.00 89.19 93 ASN A O 1
ATOM 741 N N . ASN A 1 94 ? -5.345 12.884 -2.085 1.00 93.12 94 ASN A N 1
ATOM 742 C CA . ASN A 1 94 ? -4.256 12.916 -3.065 1.00 93.12 94 ASN A CA 1
ATOM 743 C C . ASN A 1 94 ? -4.640 12.250 -4.400 1.00 93.12 94 ASN A C 1
ATOM 745 O O . ASN A 1 94 ? -5.274 11.190 -4.440 1.00 93.12 94 ASN A O 1
ATOM 749 N N . SER A 1 95 ? -4.126 12.779 -5.511 1.00 94.31 95 SER A N 1
ATOM 750 C CA . SER A 1 95 ? -3.998 12.043 -6.774 1.00 94.31 95 SER A CA 1
ATOM 751 C C . SER A 1 95 ? -2.633 11.369 -6.919 1.00 94.31 95 SER A C 1
ATOM 753 O O . SER A 1 95 ? -1.626 11.833 -6.386 1.00 94.31 95 SER A O 1
ATOM 755 N N . PHE A 1 96 ? -2.566 10.299 -7.717 1.00 94.31 96 PHE A N 1
ATOM 756 C CA . PHE A 1 96 ? -1.310 9.583 -7.983 1.00 94.31 96 PHE A CA 1
ATOM 757 C C . PHE A 1 96 ? -0.192 10.491 -8.534 1.00 94.31 96 PHE A C 1
ATOM 759 O O . PHE A 1 96 ? 0.979 10.312 -8.203 1.00 94.31 96 PHE A O 1
ATOM 766 N N . LEU A 1 97 ? -0.558 11.484 -9.353 1.00 93.12 97 LEU A N 1
ATOM 767 C CA . LEU A 1 97 ? 0.380 12.457 -9.914 1.00 93.12 97 LEU A CA 1
ATOM 768 C C . LEU A 1 97 ? 0.939 13.383 -8.827 1.00 93.12 97 LEU A C 1
ATOM 770 O O . LEU A 1 97 ? 2.152 13.551 -8.752 1.00 93.12 97 LEU A O 1
ATOM 774 N N . GLU A 1 98 ? 0.085 13.926 -7.954 1.00 92.56 98 GLU A N 1
ATOM 775 C CA . GLU A 1 98 ? 0.503 14.802 -6.848 1.00 92.56 98 GLU A CA 1
ATOM 776 C C . GLU A 1 98 ? 1.433 14.084 -5.868 1.00 92.56 98 GLU A C 1
ATOM 778 O O . GLU A 1 98 ? 2.423 14.670 -5.438 1.00 92.56 98 GLU A O 1
ATOM 783 N N . VAL A 1 99 ? 1.178 12.806 -5.561 1.00 95.19 99 VAL A N 1
ATOM 784 C CA . VAL A 1 99 ? 2.063 12.008 -4.695 1.00 95.19 99 VAL A CA 1
ATOM 785 C C . VAL A 1 99 ? 3.481 11.934 -5.260 1.00 95.19 99 VAL A C 1
ATOM 787 O O . VAL A 1 99 ? 4.449 12.183 -4.543 1.00 95.19 99 VAL A O 1
ATOM 790 N N . PHE A 1 100 ? 3.620 11.618 -6.549 1.00 94.62 100 PHE A N 1
ATOM 791 C CA . PHE A 1 100 ? 4.935 11.525 -7.183 1.00 94.62 100 PHE A CA 1
ATOM 792 C C . PHE A 1 100 ? 5.596 12.892 -7.401 1.00 94.62 100 PHE A C 1
ATOM 794 O O . PHE A 1 100 ? 6.816 12.991 -7.279 1.00 94.62 100 PHE A O 1
ATOM 801 N N . ASP A 1 101 ? 4.820 13.940 -7.675 1.00 91.12 101 ASP A N 1
ATOM 802 C CA . ASP A 1 101 ? 5.313 15.313 -7.815 1.00 91.12 101 ASP A CA 1
ATOM 803 C C . ASP A 1 101 ? 5.831 15.869 -6.474 1.00 91.12 101 ASP A C 1
ATOM 805 O O . ASP A 1 101 ? 6.921 16.439 -6.410 1.00 91.12 101 ASP A O 1
ATOM 809 N N . ASN A 1 102 ? 5.106 15.621 -5.378 1.00 91.12 102 ASN A N 1
ATOM 810 C CA . ASN A 1 102 ? 5.524 15.962 -4.016 1.00 91.12 102 ASN A CA 1
ATOM 811 C C . ASN A 1 102 ? 6.750 15.146 -3.580 1.00 91.12 102 ASN A C 1
ATOM 813 O O . ASN A 1 102 ? 7.709 15.713 -3.057 1.00 91.12 102 ASN A O 1
ATOM 817 N N 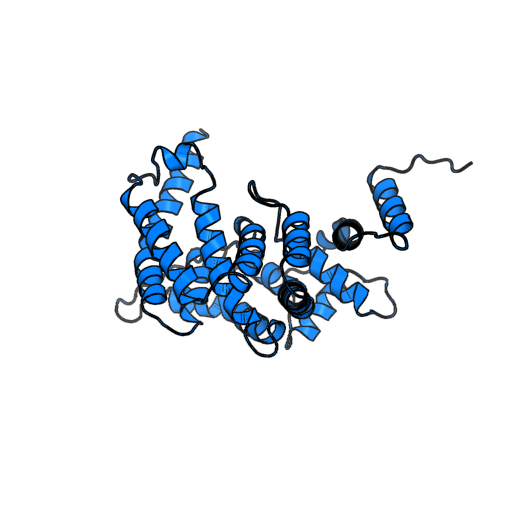. ALA A 1 103 ? 6.773 13.837 -3.855 1.00 93.44 103 ALA A N 1
ATOM 818 C CA . ALA A 1 103 ? 7.941 13.000 -3.588 1.00 93.44 103 ALA A CA 1
ATOM 819 C C . ALA A 1 103 ? 9.180 13.474 -4.373 1.00 93.44 103 ALA A C 1
ATOM 821 O O . ALA A 1 103 ? 10.277 13.470 -3.825 1.00 93.44 103 ALA A O 1
ATOM 822 N N . TYR A 1 104 ? 9.018 13.927 -5.622 1.00 91.69 104 TYR A N 1
ATOM 823 C CA . TYR A 1 104 ? 10.107 14.483 -6.437 1.00 91.69 104 TYR A CA 1
ATOM 824 C C . TYR A 1 104 ? 10.637 15.827 -5.910 1.00 91.69 104 TYR A C 1
ATOM 826 O O . TYR A 1 104 ? 11.813 16.137 -6.090 1.00 91.69 104 TYR A O 1
ATOM 834 N N . LYS A 1 105 ? 9.779 16.630 -5.269 1.00 89.69 105 LYS A N 1
ATOM 835 C CA . LYS A 1 105 ? 10.142 17.929 -4.679 1.00 89.69 105 LYS A CA 1
ATOM 836 C C . LYS A 1 105 ? 10.835 17.809 -3.320 1.00 89.69 105 LYS A C 1
ATOM 838 O O . LYS A 1 105 ? 11.718 18.616 -3.039 1.00 89.69 105 LYS A O 1
ATOM 843 N N . ASN A 1 106 ? 10.418 16.848 -2.493 1.00 90.06 106 ASN A N 1
ATOM 844 C CA . ASN A 1 106 ? 10.809 16.786 -1.080 1.00 90.06 106 ASN A CA 1
ATOM 845 C C . ASN A 1 106 ? 11.912 15.756 -0.785 1.00 90.06 106 ASN A C 1
ATOM 847 O O . ASN A 1 106 ? 12.680 15.942 0.156 1.00 90.06 106 ASN A O 1
ATOM 851 N N . LEU A 1 107 ? 12.010 14.677 -1.569 1.00 90.94 107 LEU A N 1
ATOM 852 C CA . LEU A 1 107 ? 13.066 13.674 -1.412 1.00 90.94 107 LEU A CA 1
ATOM 853 C C . LEU A 1 107 ? 14.324 14.070 -2.193 1.00 90.94 107 LEU A C 1
ATOM 855 O O . LEU A 1 107 ? 14.243 14.688 -3.257 1.00 90.94 107 LEU A O 1
ATOM 859 N N . ASP A 1 108 ? 15.498 13.649 -1.716 1.00 92.06 108 ASP A N 1
ATOM 860 C CA . ASP A 1 108 ? 16.713 13.768 -2.525 1.00 92.06 108 ASP A CA 1
ATOM 861 C C . ASP A 1 108 ? 16.661 12.862 -3.774 1.00 92.06 108 ASP A C 1
ATOM 863 O O . ASP A 1 108 ? 15.815 11.975 -3.912 1.00 92.06 108 ASP A O 1
ATOM 867 N N . ARG A 1 109 ? 17.583 13.077 -4.717 1.00 92.12 109 ARG A N 1
ATOM 868 C CA . ARG A 1 109 ? 17.595 12.368 -6.006 1.00 92.12 109 ARG A CA 1
ATOM 869 C C . ARG A 1 109 ? 17.646 10.840 -5.871 1.00 92.12 109 ARG A C 1
ATOM 871 O O . ARG A 1 109 ? 16.993 10.152 -6.660 1.00 92.12 109 ARG A O 1
ATOM 878 N N . GLU A 1 110 ? 18.432 10.305 -4.939 1.00 93.62 110 GLU A N 1
ATOM 879 C CA . GLU A 1 110 ? 18.557 8.855 -4.762 1.00 93.62 110 GLU A CA 1
ATOM 880 C C . GLU A 1 110 ? 17.401 8.303 -3.919 1.00 93.62 110 GLU A C 1
ATOM 882 O O . GLU A 1 110 ? 16.883 7.236 -4.248 1.00 93.62 110 GLU A O 1
ATOM 887 N N . GLN A 1 111 ? 16.912 9.054 -2.927 1.00 94.69 111 GLN A N 1
ATOM 888 C CA . GLN A 1 111 ? 15.679 8.736 -2.197 1.00 94.69 111 GLN A CA 1
ATOM 889 C C . GLN A 1 111 ? 14.458 8.655 -3.125 1.00 94.69 111 GLN A C 1
ATOM 891 O O . GLN A 1 111 ? 13.735 7.660 -3.098 1.00 94.69 111 GLN A O 1
ATOM 896 N N . PHE A 1 112 ? 14.242 9.656 -3.987 1.00 95.19 112 PHE A N 1
ATOM 897 C CA . PHE A 1 112 ? 13.148 9.656 -4.962 1.00 95.19 112 PHE A CA 1
ATOM 898 C C . PHE A 1 112 ? 13.279 8.503 -5.960 1.00 95.19 112 PHE A C 1
ATOM 900 O O . PHE A 1 112 ? 12.300 7.821 -6.269 1.00 95.19 112 PHE A O 1
ATOM 907 N N . LYS A 1 113 ? 14.497 8.245 -6.453 1.00 95.75 113 LYS A N 1
ATOM 908 C CA . LYS A 1 113 ? 14.763 7.109 -7.340 1.00 95.75 113 LYS A CA 1
ATOM 909 C C . LYS A 1 113 ? 14.439 5.783 -6.650 1.00 95.75 113 LYS A C 1
ATOM 911 O O . LYS A 1 113 ? 13.737 4.974 -7.249 1.00 95.75 113 LYS A O 1
ATOM 916 N N . ALA A 1 114 ? 14.877 5.583 -5.406 1.00 97.38 114 ALA A N 1
ATOM 917 C CA . ALA A 1 114 ? 14.571 4.390 -4.622 1.00 97.38 114 ALA A CA 1
ATOM 918 C C . ALA A 1 114 ? 13.063 4.244 -4.362 1.00 97.38 114 ALA A C 1
ATOM 920 O O . ALA A 1 114 ? 12.522 3.162 -4.564 1.00 97.38 114 ALA A O 1
ATOM 921 N N . PHE A 1 115 ? 12.368 5.327 -3.994 1.00 97.88 115 PHE A N 1
ATOM 922 C CA . PHE A 1 115 ? 10.909 5.367 -3.838 1.00 97.88 115 PHE A CA 1
ATOM 923 C C . PHE A 1 115 ? 10.197 4.908 -5.118 1.00 97.88 115 PHE A C 1
ATOM 925 O O . PHE A 1 115 ? 9.409 3.958 -5.100 1.00 97.88 115 PHE A O 1
ATOM 932 N N . LYS A 1 116 ? 10.542 5.527 -6.252 1.00 97.38 116 LYS A N 1
ATOM 933 C CA . LYS A 1 116 ? 9.968 5.223 -7.565 1.00 97.38 116 LYS A CA 1
ATOM 934 C C . LYS A 1 116 ? 10.262 3.786 -8.004 1.00 97.38 116 LYS A C 1
ATOM 936 O O . LYS A 1 116 ? 9.335 3.064 -8.358 1.00 97.38 116 LYS A O 1
ATOM 941 N N . GLU A 1 117 ? 11.524 3.355 -7.969 1.00 97.88 117 GLU A N 1
ATOM 942 C CA . GLU A 1 117 ? 11.938 2.009 -8.394 1.00 97.88 117 GLU A CA 1
ATOM 943 C C . GLU A 1 117 ? 11.408 0.913 -7.444 1.00 97.88 117 GLU A C 1
ATOM 945 O O . GLU A 1 117 ? 11.122 -0.196 -7.897 1.00 97.88 117 GLU A O 1
ATOM 950 N N . MET A 1 118 ? 11.220 1.189 -6.147 1.00 98.62 118 MET A N 1
ATOM 951 C CA . MET A 1 118 ? 10.639 0.233 -5.193 1.00 98.62 118 MET A CA 1
ATOM 952 C C . MET A 1 118 ? 9.170 -0.055 -5.498 1.00 98.62 118 MET A C 1
ATOM 954 O O . MET A 1 118 ? 8.792 -1.225 -5.575 1.00 98.62 118 MET A O 1
ATOM 958 N N . PHE A 1 119 ? 8.352 0.983 -5.692 1.00 98.62 119 PHE A N 1
ATOM 959 C CA . PHE A 1 119 ? 6.919 0.809 -5.931 1.00 98.62 119 PHE A CA 1
ATOM 960 C C . PHE A 1 119 ? 6.583 0.451 -7.380 1.00 98.62 119 PHE A C 1
ATOM 962 O O . PHE A 1 119 ? 5.730 -0.408 -7.598 1.00 98.62 119 PHE A O 1
ATOM 969 N N . ALA A 1 120 ? 7.258 1.045 -8.372 1.00 98.19 120 ALA A N 1
ATOM 970 C CA . ALA A 1 120 ? 7.001 0.743 -9.779 1.00 98.19 120 ALA A CA 1
ATOM 971 C C . ALA A 1 120 ? 7.328 -0.724 -10.095 1.00 98.19 120 ALA A C 1
ATOM 973 O O . ALA A 1 120 ? 6.454 -1.457 -10.553 1.00 98.19 120 ALA A O 1
ATOM 974 N N . ASN A 1 121 ? 8.542 -1.191 -9.784 1.00 98.50 121 ASN A N 1
ATOM 975 C CA . ASN A 1 121 ? 8.969 -2.553 -10.136 1.00 98.50 121 ASN A CA 1
ATOM 976 C C . ASN A 1 121 ? 8.171 -3.646 -9.389 1.00 98.50 121 ASN A C 1
ATOM 978 O O . ASN A 1 121 ? 8.156 -4.798 -9.814 1.00 98.50 121 ASN A O 1
ATOM 982 N N . ASN A 1 122 ? 7.467 -3.278 -8.311 1.00 98.69 122 ASN A N 1
ATOM 983 C CA . ASN A 1 122 ? 6.540 -4.135 -7.569 1.00 98.69 122 ASN A CA 1
ATOM 984 C C . ASN A 1 122 ? 5.057 -3.936 -7.942 1.00 98.69 122 ASN A C 1
ATOM 986 O O . ASN A 1 122 ? 4.185 -4.534 -7.312 1.00 98.69 122 ASN A O 1
ATOM 990 N N . SER A 1 123 ? 4.741 -3.142 -8.969 1.00 98.50 123 SER A N 1
ATOM 991 C CA . SER A 1 123 ? 3.362 -2.842 -9.394 1.00 98.50 123 SER A CA 1
ATOM 992 C C . SER A 1 123 ? 2.501 -4.095 -9.613 1.00 98.50 123 SER A C 1
ATOM 994 O O . SER A 1 123 ? 1.350 -4.153 -9.175 1.00 98.50 123 SER A O 1
ATOM 996 N N . ALA A 1 124 ? 3.077 -5.144 -10.205 1.00 98.56 124 ALA A N 1
ATOM 997 C CA . ALA A 1 124 ? 2.399 -6.418 -10.419 1.00 98.56 124 ALA A CA 1
ATOM 998 C C . ALA A 1 124 ? 2.151 -7.241 -9.143 1.00 98.56 124 ALA A C 1
ATOM 1000 O O . ALA A 1 124 ? 1.257 -8.082 -9.142 1.00 98.56 124 ALA A O 1
ATOM 1001 N N . ASN A 1 125 ? 2.847 -6.983 -8.034 1.00 98.44 125 ASN A N 1
ATOM 1002 C CA . ASN A 1 125 ? 2.496 -7.610 -6.759 1.00 98.44 125 ASN A CA 1
ATOM 1003 C C . ASN A 1 125 ? 1.196 -7.016 -6.184 1.00 98.44 125 ASN A C 1
ATOM 1005 O O . ASN A 1 125 ? 0.361 -7.760 -5.672 1.00 98.44 125 ASN A O 1
ATOM 1009 N N . PHE A 1 126 ? 0.950 -5.710 -6.356 1.00 98.31 126 PHE A N 1
ATOM 1010 C CA . PHE A 1 126 ? -0.355 -5.115 -6.032 1.00 98.31 126 PHE A CA 1
ATOM 1011 C C . PHE A 1 126 ? -1.468 -5.616 -6.963 1.00 98.31 126 PHE A C 1
ATOM 1013 O O . PHE A 1 126 ? -2.591 -5.825 -6.503 1.00 98.31 126 PHE A O 1
ATOM 1020 N N . HIS A 1 127 ? -1.161 -5.864 -8.242 1.00 98.12 127 HIS A N 1
ATOM 1021 C CA . HIS A 1 127 ? -2.068 -6.574 -9.153 1.00 98.12 127 HIS A CA 1
ATOM 1022 C C . HIS A 1 127 ? -2.406 -7.967 -8.612 1.00 98.12 127 HIS A C 1
ATOM 1024 O O . HIS A 1 127 ? -3.576 -8.284 -8.422 1.00 98.12 127 HIS A O 1
ATOM 1030 N N . ASN A 1 128 ? -1.392 -8.782 -8.315 1.00 98.00 128 ASN A N 1
ATOM 1031 C CA . ASN A 1 128 ? -1.568 -10.156 -7.849 1.00 98.00 128 ASN A CA 1
ATOM 1032 C C . ASN A 1 128 ? -2.423 -10.230 -6.575 1.00 98.00 128 ASN A C 1
ATOM 1034 O O . ASN A 1 128 ? -3.350 -11.031 -6.518 1.00 98.00 128 ASN A O 1
ATOM 1038 N N . LEU A 1 129 ? -2.150 -9.375 -5.584 1.00 97.38 129 LEU A N 1
ATOM 1039 C CA . LEU A 1 129 ? -2.878 -9.375 -4.312 1.00 97.38 129 LEU A CA 1
ATOM 1040 C C . LEU A 1 129 ? -4.335 -8.898 -4.460 1.00 97.38 129 LEU A C 1
ATOM 1042 O O . LEU A 1 129 ? -5.224 -9.521 -3.892 1.00 97.38 129 LEU A O 1
ATOM 1046 N N . ASN A 1 130 ? -4.610 -7.847 -5.248 1.00 95.94 130 ASN A N 1
ATOM 1047 C CA . ASN A 1 130 ? -5.987 -7.360 -5.462 1.00 95.94 130 ASN A CA 1
ATOM 1048 C C . ASN A 1 130 ? -6.856 -8.296 -6.331 1.00 95.94 130 ASN A C 1
ATOM 1050 O O . ASN A 1 130 ? -8.072 -8.127 -6.349 1.00 95.94 130 ASN A O 1
ATOM 1054 N N . ASN A 1 131 ? -6.264 -9.239 -7.074 1.00 95.56 131 ASN A N 1
ATOM 1055 C CA . ASN A 1 131 ? -6.993 -10.188 -7.929 1.00 95.56 131 ASN A CA 1
ATOM 1056 C C . ASN A 1 131 ? -6.938 -11.640 -7.408 1.00 95.56 131 ASN A C 1
ATOM 1058 O O . ASN A 1 131 ? -7.353 -12.563 -8.114 1.00 95.56 131 ASN A O 1
ATOM 1062 N N . ASP A 1 132 ? -6.420 -11.879 -6.198 1.00 96.38 132 ASP A N 1
ATOM 1063 C CA . ASP A 1 132 ? -6.293 -13.237 -5.674 1.00 96.38 132 ASP A CA 1
ATOM 1064 C C . ASP A 1 132 ? -7.658 -13.839 -5.301 1.00 96.38 132 ASP A C 1
ATOM 1066 O O . ASP A 1 132 ? -8.396 -13.340 -4.452 1.00 96.38 132 ASP A O 1
ATOM 1070 N N . ILE A 1 133 ? -7.983 -14.971 -5.925 1.00 94.69 133 ILE A N 1
ATOM 1071 C CA . ILE A 1 133 ? -9.299 -15.612 -5.811 1.00 94.69 133 ILE A CA 1
ATOM 1072 C C . ILE A 1 133 ? -9.589 -16.254 -4.444 1.00 94.69 133 ILE A C 1
ATOM 1074 O O . ILE A 1 133 ? -10.725 -16.680 -4.222 1.00 94.69 133 ILE A O 1
ATOM 1078 N N . MET A 1 134 ? -8.598 -16.373 -3.553 1.00 95.62 134 MET A N 1
ATOM 1079 C CA . MET A 1 134 ? -8.771 -16.971 -2.224 1.00 95.62 134 MET A CA 1
ATOM 1080 C C . MET A 1 134 ? -9.079 -15.905 -1.169 1.00 95.62 134 MET A C 1
ATOM 1082 O O . MET A 1 134 ? -10.048 -16.052 -0.426 1.00 95.62 134 MET A O 1
ATOM 1086 N N . ILE A 1 135 ? -8.304 -14.816 -1.141 1.00 96.19 135 ILE A N 1
ATOM 1087 C CA . ILE A 1 135 ? -8.429 -13.719 -0.163 1.00 96.19 135 ILE A CA 1
ATOM 1088 C C . ILE A 1 135 ? -9.424 -12.645 -0.636 1.00 96.19 135 ILE A C 1
ATOM 1090 O O . ILE A 1 135 ? -9.107 -11.468 -0.742 1.00 96.19 135 ILE A O 1
ATOM 1094 N N . LYS A 1 136 ? -10.657 -13.059 -0.952 1.00 93.88 136 LYS A N 1
ATOM 1095 C CA . LYS A 1 136 ? -11.651 -12.236 -1.677 1.00 93.88 136 LYS A CA 1
ATOM 1096 C C . LYS A 1 136 ? -12.061 -10.922 -0.997 1.00 93.88 136 LYS A C 1
ATOM 1098 O O . LYS A 1 136 ? -12.550 -10.032 -1.688 1.00 93.88 136 LYS A O 1
ATOM 1103 N N . ASN A 1 137 ? -11.893 -10.805 0.320 1.00 94.69 137 ASN A N 1
ATOM 1104 C CA . ASN A 1 137 ? -12.175 -9.578 1.072 1.00 94.69 137 ASN A CA 1
ATOM 1105 C C . ASN A 1 137 ? -10.959 -8.633 1.168 1.00 94.69 137 ASN A C 1
ATOM 1107 O O . ASN A 1 137 ? -11.075 -7.537 1.721 1.00 94.69 137 ASN A O 1
ATOM 1111 N N . PHE A 1 138 ? -9.799 -9.020 0.630 1.00 97.25 138 PHE A N 1
ATOM 1112 C CA . PHE A 1 138 ? -8.621 -8.168 0.570 1.00 97.25 138 PHE A CA 1
ATOM 1113 C C . PHE A 1 138 ? -8.697 -7.197 -0.611 1.00 97.25 138 PHE A C 1
ATOM 1115 O O . PHE A 1 138 ? -8.845 -7.585 -1.768 1.00 97.25 138 PHE A O 1
ATOM 1122 N N . THR A 1 139 ? -8.490 -5.914 -0.324 1.00 95.88 139 THR A N 1
ATOM 1123 C CA . THR A 1 139 ? -8.080 -4.932 -1.326 1.00 95.88 139 THR A CA 1
ATOM 1124 C C . THR A 1 139 ? -7.194 -3.873 -0.681 1.00 95.88 139 THR A C 1
ATOM 1126 O O . THR A 1 139 ? -7.457 -3.424 0.435 1.00 95.88 139 THR A O 1
ATOM 1129 N N . ILE A 1 140 ? -6.141 -3.470 -1.392 1.00 97.12 140 ILE A N 1
ATOM 1130 C CA . ILE A 1 140 ? -5.254 -2.365 -0.995 1.00 97.12 140 ILE A CA 1
ATOM 1131 C C . ILE A 1 140 ? -5.517 -1.088 -1.802 1.00 97.12 140 ILE A C 1
ATOM 1133 O O . ILE A 1 140 ? -5.144 0.001 -1.375 1.00 97.12 140 ILE A O 1
ATOM 1137 N N . SER A 1 141 ? -6.188 -1.197 -2.952 1.00 97.00 141 SER A N 1
ATOM 1138 C CA . SER A 1 141 ? -6.400 -0.080 -3.880 1.00 97.00 141 SER A CA 1
ATOM 1139 C C . SER A 1 141 ? -6.985 1.204 -3.278 1.00 97.00 141 SER A C 1
ATOM 1141 O O . SER A 1 141 ? -6.468 2.265 -3.622 1.00 97.00 141 SER A O 1
ATOM 1143 N N . PRO A 1 142 ? -7.999 1.161 -2.387 1.00 96.81 142 PRO A N 1
ATOM 1144 C CA . PRO A 1 142 ? -8.551 2.374 -1.771 1.00 96.81 142 PRO A CA 1
ATOM 1145 C C . PRO A 1 142 ? -7.541 3.167 -0.929 1.00 96.81 142 PRO A C 1
ATOM 1147 O O . PRO A 1 142 ? -7.726 4.358 -0.715 1.00 96.81 142 PRO A O 1
ATOM 1150 N N . TYR A 1 143 ? -6.474 2.509 -0.466 1.00 98.31 143 TYR A N 1
ATOM 1151 C CA . TYR A 1 143 ? -5.511 3.046 0.499 1.00 98.31 143 TYR A CA 1
ATOM 1152 C C . TYR A 1 143 ? -4.132 3.315 -0.119 1.00 98.31 143 TYR A C 1
ATOM 1154 O O . TYR A 1 143 ? -3.285 3.968 0.486 1.00 98.31 143 TYR A O 1
ATOM 1162 N N . LEU A 1 144 ? -3.863 2.780 -1.317 1.00 98.50 144 LEU A N 1
ATOM 1163 C CA . LEU A 1 144 ? -2.503 2.710 -1.851 1.00 98.50 144 LEU A CA 1
ATOM 1164 C C . LEU A 1 144 ? -1.911 4.095 -2.157 1.00 98.50 144 LEU A C 1
ATOM 1166 O O . LEU A 1 144 ? -0.744 4.317 -1.863 1.00 98.50 144 LEU A O 1
ATOM 1170 N N . THR A 1 145 ? -2.688 5.040 -2.686 1.00 98.44 145 THR A N 1
ATOM 1171 C CA . THR A 1 145 ? -2.196 6.393 -3.021 1.00 98.44 145 THR A CA 1
ATOM 1172 C C . THR A 1 145 ? -1.781 7.180 -1.780 1.00 98.44 145 THR A C 1
ATOM 1174 O O . THR A 1 145 ? -0.663 7.688 -1.719 1.00 98.44 145 THR A O 1
ATOM 1177 N N . ASP A 1 146 ? -2.622 7.201 -0.747 1.00 98.44 146 ASP A N 1
ATOM 1178 C CA . ASP A 1 146 ? -2.309 7.874 0.519 1.00 98.44 146 ASP A CA 1
ATOM 1179 C C . ASP A 1 146 ? -1.212 7.126 1.307 1.00 98.44 146 ASP A C 1
ATOM 1181 O O . ASP A 1 146 ? -0.450 7.737 2.061 1.00 98.44 146 ASP A O 1
ATOM 1185 N N . ALA A 1 147 ? -1.063 5.811 1.098 1.00 98.62 147 ALA A N 1
ATOM 1186 C CA . ALA A 1 147 ? 0.060 5.037 1.625 1.00 98.62 147 ALA A CA 1
ATOM 1187 C C . ALA A 1 147 ? 1.385 5.355 0.909 1.00 98.62 147 ALA A C 1
ATOM 1189 O O . ALA A 1 147 ? 2.427 5.400 1.566 1.00 98.62 147 ALA A O 1
ATOM 1190 N N . LEU A 1 148 ? 1.374 5.605 -0.406 1.00 98.44 148 LEU A N 1
ATOM 1191 C CA . LEU A 1 148 ? 2.543 6.076 -1.164 1.00 98.44 148 LEU A CA 1
ATOM 1192 C C . LEU A 1 148 ? 2.978 7.471 -0.680 1.00 98.44 148 LEU A C 1
ATOM 1194 O O . LEU A 1 148 ? 4.151 7.667 -0.364 1.00 98.44 148 LEU A O 1
ATOM 1198 N N . ASP A 1 149 ? 2.030 8.401 -0.538 1.00 97.62 149 ASP A N 1
ATOM 1199 C CA . ASP A 1 149 ? 2.252 9.744 0.019 1.00 97.62 149 ASP A CA 1
ATOM 1200 C C . ASP A 1 149 ? 2.822 9.686 1.441 1.00 97.62 149 ASP A C 1
ATOM 1202 O O . ASP A 1 149 ? 3.871 10.269 1.733 1.00 97.62 149 ASP A O 1
ATOM 1206 N N . THR A 1 150 ? 2.195 8.888 2.311 1.00 97.25 150 THR A N 1
ATOM 1207 C CA . THR A 1 150 ? 2.712 8.661 3.663 1.00 97.25 150 THR A CA 1
ATOM 1208 C C . THR A 1 150 ? 4.104 8.033 3.621 1.00 97.25 150 THR A C 1
ATOM 1210 O O . THR A 1 150 ? 4.964 8.437 4.391 1.00 97.25 150 THR A O 1
ATOM 1213 N N . THR A 1 151 ? 4.387 7.093 2.714 1.00 97.31 151 THR A N 1
ATOM 1214 C CA . THR A 1 151 ? 5.725 6.486 2.604 1.00 97.31 151 THR A CA 1
ATOM 1215 C C . THR A 1 151 ? 6.803 7.526 2.296 1.00 97.31 151 THR A C 1
ATOM 1217 O O . THR A 1 151 ? 7.867 7.489 2.915 1.00 97.31 151 THR A O 1
ATOM 1220 N N . ALA A 1 152 ? 6.536 8.458 1.374 1.00 95.50 152 ALA A N 1
ATOM 1221 C CA . ALA A 1 152 ? 7.464 9.541 1.050 1.00 95.50 152 ALA A CA 1
ATOM 1222 C C . ALA A 1 152 ? 7.667 10.477 2.255 1.00 95.50 152 ALA A C 1
ATOM 1224 O O . ALA A 1 152 ? 8.800 10.689 2.687 1.00 95.50 152 ALA A O 1
ATOM 1225 N N . LYS A 1 153 ? 6.572 10.945 2.871 1.00 93.75 153 LYS A N 1
ATOM 1226 C CA . LYS A 1 153 ? 6.608 11.811 4.064 1.00 93.75 153 LYS A CA 1
ATOM 1227 C C . LYS A 1 153 ? 7.334 11.156 5.243 1.00 93.75 153 LYS A C 1
ATOM 1229 O O . LYS A 1 153 ? 8.132 11.807 5.899 1.00 93.75 153 LYS A O 1
ATOM 1234 N N . MET A 1 154 ? 7.129 9.860 5.479 1.00 89.94 154 MET A N 1
ATOM 1235 C CA . MET A 1 154 ? 7.757 9.102 6.573 1.00 89.94 154 MET A CA 1
ATOM 1236 C C . MET A 1 154 ? 9.222 8.722 6.303 1.00 89.94 154 MET A C 1
ATOM 1238 O O . MET A 1 154 ? 9.918 8.289 7.225 1.00 89.94 154 MET A O 1
ATOM 1242 N N . LEU A 1 155 ? 9.706 8.857 5.061 1.00 83.81 155 LEU A N 1
ATOM 1243 C CA . LEU A 1 155 ? 11.134 8.770 4.753 1.00 83.81 155 LEU A CA 1
ATOM 1244 C C . LEU A 1 155 ? 11.855 10.054 5.187 1.00 83.81 155 LEU A C 1
ATOM 1246 O O . LEU A 1 155 ? 12.913 9.949 5.811 1.00 83.81 155 LEU A O 1
ATOM 1250 N N . GLU A 1 156 ? 11.239 11.211 4.920 1.00 76.19 156 GLU A N 1
ATOM 1251 C CA . GLU A 1 156 ? 11.660 12.552 5.354 1.00 76.19 156 GLU A CA 1
ATOM 1252 C C . GLU A 1 156 ? 11.518 12.740 6.881 1.00 76.19 156 GLU A C 1
ATOM 1254 O O . GLU A 1 156 ? 12.443 13.212 7.545 1.00 76.19 156 GLU A O 1
ATOM 1259 N N . SER A 1 157 ? 10.388 12.325 7.469 1.00 68.62 157 SER A N 1
ATOM 1260 C CA . SER A 1 157 ? 10.073 12.556 8.881 1.00 68.62 157 SER A CA 1
ATOM 1261 C C . SER A 1 157 ? 10.507 11.410 9.801 1.00 68.62 157 SER A C 1
ATOM 1263 O O . SER A 1 157 ? 9.906 10.332 9.815 1.00 68.62 157 SER A O 1
ATOM 1265 N N . GLY A 1 158 ? 11.497 11.691 10.652 1.00 69.38 158 GLY A N 1
ATOM 1266 C CA . GLY A 1 158 ? 11.762 10.942 11.884 1.00 69.38 158 GLY A CA 1
ATOM 1267 C C . GLY A 1 158 ? 12.152 9.470 11.713 1.00 69.38 158 GLY A C 1
ATOM 1268 O O . GLY A 1 158 ? 12.378 8.946 10.615 1.00 69.38 158 GLY A O 1
ATOM 1269 N N . ASN A 1 159 ? 12.263 8.770 12.841 1.00 83.06 159 ASN A N 1
ATOM 1270 C CA . ASN A 1 159 ? 12.513 7.331 12.855 1.00 83.06 159 ASN A CA 1
ATOM 1271 C C . ASN A 1 159 ? 11.184 6.535 12.932 1.00 83.06 159 ASN A C 1
ATOM 1273 O O . ASN A 1 159 ? 10.118 7.093 13.178 1.00 83.06 159 ASN A O 1
ATOM 1277 N N . ARG A 1 160 ? 11.225 5.210 12.705 1.00 87.19 160 ARG A N 1
ATOM 1278 C CA . ARG A 1 160 ? 10.003 4.371 12.683 1.00 87.19 160 ARG A CA 1
ATOM 1279 C C . ARG A 1 160 ? 9.241 4.383 14.019 1.00 87.19 160 ARG A C 1
ATOM 1281 O O . ARG A 1 160 ? 8.019 4.298 13.977 1.00 87.19 160 ARG A O 1
ATOM 1288 N N . SER A 1 161 ? 9.923 4.491 15.167 1.00 89.19 161 SER A N 1
ATOM 1289 C CA . SER A 1 161 ? 9.257 4.608 16.475 1.00 89.19 161 SER A CA 1
ATOM 1290 C C . SER A 1 161 ? 8.476 5.909 16.588 1.00 89.19 161 SER A C 1
ATOM 1292 O O . SER A 1 161 ? 7.341 5.856 17.037 1.00 89.19 161 SER A O 1
ATOM 1294 N N . ASP A 1 162 ? 9.017 7.047 16.145 1.00 89.25 162 ASP A N 1
ATOM 1295 C CA . ASP A 1 162 ? 8.316 8.341 16.227 1.00 89.25 162 ASP A CA 1
ATOM 1296 C C . ASP A 1 162 ? 7.005 8.292 15.423 1.00 89.25 162 ASP A C 1
ATOM 1298 O O . ASP A 1 162 ? 5.929 8.637 15.917 1.00 89.25 162 ASP A O 1
ATOM 1302 N N . ASN A 1 163 ? 7.098 7.765 14.199 1.00 88.75 163 ASN A N 1
ATOM 1303 C CA . ASN A 1 163 ? 5.981 7.640 13.266 1.00 88.75 163 ASN A CA 1
ATOM 1304 C C . ASN A 1 163 ? 4.911 6.665 13.794 1.00 88.75 163 ASN A C 1
ATOM 1306 O O . ASN A 1 163 ? 3.715 6.939 13.705 1.00 88.75 163 ASN A O 1
ATOM 1310 N N . PHE A 1 164 ? 5.328 5.549 14.403 1.00 95.19 164 PHE A N 1
ATOM 1311 C CA . PHE A 1 164 ? 4.414 4.608 15.055 1.00 95.19 164 PHE A CA 1
ATOM 1312 C C . PHE A 1 164 ? 3.818 5.165 16.356 1.00 95.19 164 PHE A C 1
ATOM 1314 O O . PHE A 1 164 ? 2.639 4.950 16.600 1.00 95.19 164 PHE A O 1
ATOM 1321 N N . SER A 1 165 ? 4.577 5.918 17.157 1.00 95.44 165 SER A N 1
ATOM 1322 C CA . SER A 1 165 ? 4.104 6.549 18.400 1.00 95.44 165 SER A CA 1
ATOM 1323 C C . SER A 1 165 ? 2.954 7.524 18.137 1.00 95.44 165 SER A C 1
ATOM 1325 O O . SER A 1 165 ? 1.942 7.502 18.838 1.00 95.44 165 SER A O 1
ATOM 1327 N N . LYS A 1 166 ? 3.058 8.319 17.060 1.00 93.88 166 LYS A N 1
ATOM 1328 C CA . LYS A 1 166 ? 1.952 9.169 16.606 1.00 93.88 166 LYS A CA 1
ATOM 1329 C C . LYS A 1 166 ? 0.719 8.337 16.232 1.00 93.88 166 LYS A C 1
ATOM 1331 O O . LYS A 1 166 ? -0.381 8.646 16.676 1.00 93.88 166 LYS A O 1
ATOM 1336 N N . LEU A 1 167 ? 0.902 7.260 15.464 1.00 96.75 167 LEU A N 1
ATOM 1337 C CA . LEU A 1 167 ? -0.205 6.384 15.070 1.00 96.75 167 LEU A CA 1
ATOM 1338 C C . LEU A 1 167 ? -0.871 5.691 16.264 1.00 96.75 167 LEU A C 1
ATOM 1340 O O . LEU A 1 167 ? -2.090 5.584 16.265 1.00 96.75 167 LEU A O 1
ATOM 1344 N N . VAL A 1 168 ? -0.118 5.278 17.291 1.00 98.44 168 VAL A N 1
ATOM 1345 C CA . VAL A 1 168 ? -0.686 4.728 18.539 1.00 98.44 168 VAL A CA 1
ATOM 1346 C C . VAL A 1 168 ? -1.641 5.737 19.176 1.00 98.44 168 VAL A C 1
ATOM 1348 O O . VAL A 1 168 ? -2.780 5.386 19.468 1.00 98.44 168 VAL A O 1
ATOM 1351 N N . HIS A 1 169 ? -1.208 6.991 19.336 1.00 97.56 169 HIS A N 1
ATOM 1352 C CA . HIS A 1 169 ? -2.038 8.060 19.895 1.00 97.56 169 HIS A CA 1
ATOM 1353 C C . HIS A 1 169 ? -3.296 8.326 19.052 1.00 97.56 169 HIS A C 1
ATOM 1355 O O . HIS A 1 169 ? -4.406 8.370 19.583 1.00 97.56 169 HIS A O 1
ATOM 1361 N N . ASP A 1 170 ? -3.135 8.482 17.737 1.00 96.31 170 ASP A N 1
ATOM 1362 C CA . ASP A 1 170 ? -4.235 8.856 16.844 1.00 96.31 170 ASP A CA 1
ATOM 1363 C C . ASP A 1 170 ? -5.266 7.713 16.696 1.00 96.31 170 ASP A C 1
ATOM 1365 O O . ASP A 1 170 ? -6.469 7.967 16.603 1.00 96.31 170 ASP A O 1
ATOM 1369 N N . ILE A 1 171 ? -4.819 6.450 16.744 1.00 98.38 171 ILE A N 1
ATOM 1370 C CA . ILE A 1 171 ? -5.679 5.255 16.716 1.00 98.38 171 ILE A CA 1
ATOM 1371 C C . ILE A 1 171 ? -6.393 5.041 18.054 1.00 98.38 171 ILE A C 1
ATOM 1373 O O . ILE A 1 171 ? -7.595 4.770 18.046 1.00 98.38 171 ILE A O 1
ATOM 1377 N N . ASP A 1 172 ? -5.701 5.182 19.188 1.00 98.19 172 ASP A N 1
ATOM 1378 C CA . ASP A 1 172 ? -6.322 5.090 20.515 1.00 98.19 172 ASP A CA 1
ATOM 1379 C C . ASP A 1 172 ? -7.420 6.153 20.677 1.00 98.19 172 ASP A C 1
ATOM 1381 O O . ASP A 1 172 ? -8.559 5.828 21.023 1.00 98.19 172 ASP A O 1
ATOM 1385 N N . TYR A 1 173 ? -7.128 7.403 20.300 1.00 96.62 173 TYR A N 1
ATOM 1386 C CA . TYR A 1 173 ? -8.117 8.479 20.281 1.00 96.62 173 TYR A CA 1
ATOM 1387 C C . TYR A 1 173 ? -9.322 8.133 19.392 1.00 96.62 173 TYR A C 1
ATOM 1389 O O . TYR A 1 173 ? -10.470 8.293 19.814 1.00 96.62 173 TYR A O 1
ATOM 1397 N N . LEU A 1 174 ? -9.091 7.627 18.176 1.00 96.94 174 LEU A N 1
ATOM 1398 C CA . LEU A 1 174 ? -10.156 7.233 17.251 1.00 96.94 174 LEU A CA 1
ATOM 1399 C C . LEU A 1 174 ? -11.042 6.110 17.820 1.00 96.94 174 LEU A C 1
ATOM 1401 O O . LEU A 1 174 ? -12.270 6.190 17.741 1.00 96.94 174 LEU A O 1
ATOM 1405 N N . ILE A 1 175 ? -10.444 5.080 18.421 1.00 97.62 175 ILE A N 1
ATOM 1406 C CA . ILE A 1 175 ? -11.164 3.962 19.046 1.00 97.62 175 ILE A CA 1
ATOM 1407 C C . ILE A 1 175 ? -12.004 4.449 20.234 1.00 97.62 175 ILE A C 1
ATOM 1409 O O . ILE A 1 175 ? -13.200 4.145 20.307 1.00 97.62 175 ILE A O 1
ATOM 1413 N N . ASN A 1 176 ? -11.393 5.226 21.133 1.00 97.44 176 ASN A N 1
ATOM 1414 C CA . ASN A 1 176 ? -11.990 5.638 22.404 1.00 97.44 176 ASN A CA 1
ATOM 1415 C C . ASN A 1 176 ? -13.037 6.753 22.263 1.00 97.44 176 ASN A C 1
ATOM 1417 O O . ASN A 1 176 ? -13.903 6.890 23.125 1.00 97.44 176 ASN A O 1
ATOM 1421 N N . THR A 1 177 ? -12.989 7.547 21.186 1.00 96.94 177 THR A N 1
ATOM 1422 C CA . THR A 1 177 ? -13.945 8.648 20.955 1.00 96.94 177 THR A CA 1
ATOM 1423 C C . THR A 1 177 ? -15.070 8.323 19.978 1.00 96.94 177 THR A C 1
ATOM 1425 O O . THR A 1 177 ? -15.938 9.172 19.774 1.00 96.94 177 THR A O 1
ATOM 1428 N N . THR A 1 178 ? -15.079 7.143 19.357 1.00 97.56 178 THR A N 1
ATOM 1429 C CA . THR A 1 178 ? -16.171 6.695 18.473 1.00 97.56 178 THR A CA 1
ATOM 1430 C C . THR A 1 178 ? -17.164 5.802 19.208 1.00 97.56 178 THR A C 1
ATOM 1432 O O . THR A 1 178 ? -16.802 5.075 20.133 1.00 97.56 178 THR A O 1
ATOM 1435 N N . ASP A 1 179 ? -18.427 5.829 18.791 1.00 96.75 179 ASP A N 1
ATOM 1436 C CA . ASP A 1 179 ? -19.487 4.974 19.328 1.00 96.75 179 ASP A CA 1
ATOM 1437 C C . ASP A 1 179 ? -19.398 3.517 18.811 1.00 96.75 179 ASP A C 1
ATOM 1439 O O . ASP A 1 179 ? -18.391 3.086 18.235 1.00 96.75 179 ASP A O 1
ATOM 1443 N N . GLU A 1 180 ? -20.438 2.718 19.056 1.00 95.62 180 GLU A N 1
ATOM 1444 C CA . GLU A 1 180 ? -20.537 1.330 18.580 1.00 95.62 180 GLU A CA 1
ATOM 1445 C C . GLU A 1 180 ? -20.647 1.199 17.050 1.00 95.62 180 GLU A C 1
ATOM 1447 O O . GLU A 1 180 ? -20.311 0.149 16.507 1.00 95.62 180 GLU A O 1
ATOM 1452 N N . ASN A 1 181 ? -21.047 2.269 16.354 1.00 95.81 181 ASN A N 1
ATOM 1453 C CA . ASN A 1 181 ? -21.122 2.358 14.895 1.00 95.81 181 ASN A CA 1
ATOM 1454 C C . ASN A 1 181 ? -19.822 2.906 14.278 1.00 95.81 181 ASN A C 1
ATOM 1456 O O . ASN A 1 181 ? -19.782 3.159 13.077 1.00 95.81 181 ASN A O 1
ATOM 1460 N N . GLY A 1 182 ? -18.770 3.138 15.075 1.00 96.38 182 GLY A N 1
ATOM 1461 C CA . GLY A 1 182 ? -17.550 3.804 14.606 1.00 96.38 182 GLY A CA 1
ATOM 1462 C C . GLY A 1 182 ? -17.756 5.295 14.302 1.00 96.38 182 GLY A C 1
ATOM 1463 O O . GLY A 1 182 ? -17.007 5.877 13.522 1.00 96.38 182 GLY A O 1
ATOM 1464 N N . MET A 1 183 ? -18.779 5.931 14.884 1.00 96.81 183 MET A N 1
ATOM 1465 C CA . MET A 1 183 ? -19.149 7.317 14.593 1.00 96.81 183 MET A CA 1
ATOM 1466 C C . MET A 1 183 ? -18.864 8.257 15.766 1.00 96.81 183 MET A C 1
ATOM 1468 O O . MET A 1 183 ? -19.020 7.913 16.933 1.00 96.81 183 MET A O 1
ATOM 1472 N N . ASN A 1 184 ? -18.491 9.496 15.448 1.00 95.81 184 ASN A N 1
ATOM 1473 C CA . ASN A 1 184 ? -18.535 10.644 16.356 1.00 95.81 184 ASN A CA 1
ATOM 1474 C C . ASN A 1 184 ? -18.664 11.944 15.536 1.00 95.81 184 ASN A C 1
ATOM 1476 O O . ASN A 1 184 ? -18.877 11.894 14.324 1.00 95.81 184 ASN A O 1
ATOM 1480 N N . ALA A 1 185 ? -18.566 13.113 16.176 1.00 95.31 185 ALA A N 1
ATOM 1481 C CA . ALA A 1 185 ? -18.625 14.396 15.469 1.00 95.31 185 ALA A CA 1
ATOM 1482 C C . ALA A 1 185 ? -17.473 14.576 14.458 1.00 95.31 185 ALA A C 1
ATOM 1484 O O . ALA A 1 185 ? -17.708 15.046 13.351 1.00 95.31 185 ALA A O 1
ATOM 1485 N N . PHE A 1 186 ? -16.255 14.144 14.798 1.00 94.00 186 PHE A N 1
ATOM 1486 C CA . PHE A 1 186 ? -15.094 14.226 13.910 1.00 94.00 186 PHE A CA 1
ATOM 1487 C C . PHE A 1 186 ? -15.265 13.361 12.649 1.00 94.00 186 PHE A C 1
ATOM 1489 O O . PHE A 1 186 ? -15.036 13.860 11.551 1.00 94.00 186 PHE A O 1
ATOM 1496 N N . ILE A 1 187 ? -15.745 12.118 12.779 1.00 95.38 187 ILE A N 1
ATOM 1497 C CA . ILE A 1 187 ? -15.977 11.195 11.648 1.00 95.38 187 ILE A CA 1
ATOM 1498 C C . ILE A 1 187 ? -17.101 11.670 10.715 1.00 95.38 187 ILE A C 1
ATOM 1500 O O . ILE A 1 187 ? -17.054 11.413 9.515 1.00 95.38 187 ILE A O 1
ATOM 1504 N N . LYS A 1 188 ? -18.099 12.405 11.225 1.00 93.50 188 LYS A N 1
ATOM 1505 C CA . LYS A 1 188 ? -19.159 12.994 10.382 1.00 93.50 188 LYS A CA 1
ATOM 1506 C C . LYS A 1 188 ? -18.611 14.036 9.405 1.00 93.50 188 LYS A C 1
ATOM 1508 O O . LYS A 1 188 ? -19.016 14.037 8.243 1.00 93.50 188 LYS A O 1
ATOM 1513 N N . GLU A 1 189 ? -17.678 14.866 9.868 1.00 92.94 189 GLU A N 1
ATOM 1514 C CA . GLU A 1 189 ? -17.000 15.876 9.046 1.00 92.94 189 GLU A CA 1
ATOM 1515 C C . GLU A 1 189 ? -15.841 15.278 8.221 1.00 92.94 189 GLU A C 1
ATOM 1517 O O . GLU A 1 189 ? -15.570 15.730 7.113 1.00 92.94 189 GLU A O 1
ATOM 1522 N N . ASN A 1 190 ? -15.180 14.229 8.727 1.00 91.94 190 ASN A N 1
ATOM 1523 C CA . ASN A 1 190 ? -13.996 13.598 8.132 1.00 91.94 190 ASN A CA 1
ATOM 1524 C C . ASN A 1 190 ? -14.298 12.143 7.745 1.00 91.94 190 ASN A C 1
ATOM 1526 O O . ASN A 1 190 ? -13.809 11.200 8.371 1.00 91.94 190 ASN A O 1
ATOM 1530 N N . LYS A 1 191 ? -15.118 11.960 6.706 1.00 89.88 191 LYS A N 1
ATOM 1531 C CA . LYS A 1 191 ? -15.618 10.640 6.270 1.00 89.88 191 LYS A CA 1
ATOM 1532 C C . LYS A 1 191 ? -14.503 9.647 5.918 1.00 89.88 191 LYS A C 1
ATOM 1534 O O . LYS A 1 191 ? -14.636 8.458 6.171 1.00 89.88 191 LYS A O 1
ATOM 1539 N N . ASP A 1 192 ? -13.376 10.140 5.412 1.00 91.62 192 ASP A N 1
ATOM 1540 C CA . ASP A 1 192 ? -12.212 9.329 5.039 1.00 91.62 192 ASP A CA 1
ATOM 1541 C C . ASP A 1 192 ? -11.232 9.057 6.193 1.00 91.62 192 ASP A C 1
ATOM 1543 O O . ASP A 1 192 ? -10.154 8.510 5.964 1.00 91.62 192 ASP A O 1
ATOM 1547 N N . ALA A 1 193 ? -11.564 9.411 7.440 1.00 94.88 193 ALA A N 1
ATOM 1548 C CA . ALA A 1 193 ? -10.648 9.281 8.576 1.00 94.88 193 ALA A CA 1
ATOM 1549 C C . ALA A 1 193 ? -10.110 7.849 8.769 1.00 94.88 193 ALA A C 1
ATOM 1551 O O . ALA A 1 193 ? -8.901 7.671 8.925 1.00 94.88 193 ALA A O 1
ATOM 1552 N N . TYR A 1 194 ? -10.965 6.821 8.689 1.00 97.12 194 TYR A N 1
ATOM 1553 C CA . TYR A 1 194 ? -10.505 5.427 8.755 1.00 97.12 194 TYR A CA 1
ATOM 1554 C C . TYR A 1 194 ? -9.607 5.056 7.566 1.00 97.12 194 TYR A C 1
ATOM 1556 O O . TYR A 1 194 ? -8.560 4.442 7.765 1.00 97.12 194 TYR A O 1
ATOM 1564 N N . ASN A 1 195 ? -9.966 5.476 6.348 1.00 97.12 195 ASN A N 1
ATOM 1565 C CA . ASN A 1 195 ? -9.165 5.235 5.144 1.00 97.12 195 ASN A CA 1
ATOM 1566 C C . ASN A 1 195 ? -7.782 5.894 5.258 1.00 97.12 195 ASN A C 1
ATOM 1568 O O . ASN A 1 195 ? -6.776 5.284 4.892 1.00 97.12 195 ASN A O 1
ATOM 1572 N N . SER A 1 196 ? -7.715 7.100 5.828 1.00 97.00 196 SER A N 1
ATOM 1573 C CA . SER A 1 196 ? -6.465 7.806 6.111 1.00 97.00 196 SER A CA 1
ATOM 1574 C C . SER A 1 196 ? -5.614 7.055 7.137 1.00 97.00 196 SER A C 1
ATOM 1576 O O . SER A 1 196 ? -4.437 6.819 6.883 1.00 97.00 196 SER A O 1
ATOM 1578 N N . VAL A 1 197 ? -6.191 6.594 8.253 1.00 98.00 197 VAL A N 1
ATOM 1579 C CA . VAL A 1 197 ? -5.467 5.806 9.270 1.00 98.00 197 VAL A CA 1
ATOM 1580 C C . VAL A 1 197 ? -4.923 4.491 8.693 1.00 98.00 197 VAL A C 1
ATOM 1582 O O . VAL A 1 197 ? -3.750 4.174 8.899 1.00 98.00 197 VAL A O 1
ATOM 1585 N N . ILE A 1 198 ? -5.726 3.755 7.913 1.00 98.62 198 ILE A N 1
ATOM 1586 C CA . ILE A 1 198 ? -5.296 2.535 7.202 1.00 98.62 198 ILE A CA 1
ATOM 1587 C C . ILE A 1 198 ? -4.128 2.856 6.258 1.00 98.62 198 ILE A C 1
ATOM 1589 O O . ILE A 1 198 ? -3.095 2.185 6.287 1.00 98.62 198 ILE A O 1
ATOM 1593 N N . SER A 1 199 ? -4.249 3.922 5.466 1.00 98.50 199 SER A N 1
ATOM 1594 C CA . SER A 1 199 ? -3.204 4.365 4.536 1.00 98.50 199 SER A CA 1
ATOM 1595 C C . SER A 1 199 ? -1.914 4.765 5.255 1.00 98.50 199 SER A C 1
ATOM 1597 O O . SER A 1 199 ? -0.820 4.421 4.803 1.00 98.50 199 SER A O 1
ATOM 1599 N N . GLN A 1 200 ? -2.019 5.421 6.413 1.00 97.75 200 GLN A N 1
ATOM 1600 C CA . GLN A 1 200 ? -0.856 5.813 7.204 1.00 97.75 200 GLN A CA 1
ATOM 1601 C C . GLN A 1 200 ? -0.145 4.609 7.842 1.00 97.75 200 GLN A C 1
ATOM 1603 O O . GLN A 1 200 ? 1.090 4.561 7.844 1.00 97.75 200 GLN A O 1
ATOM 1608 N N . LEU A 1 201 ? -0.898 3.616 8.332 1.00 98.44 201 LEU A N 1
ATOM 1609 C CA . LEU A 1 201 ? -0.366 2.343 8.839 1.00 98.44 201 LEU A CA 1
ATOM 1610 C C . LEU A 1 201 ? 0.407 1.575 7.754 1.00 98.44 201 LEU A C 1
ATOM 1612 O O . LEU A 1 201 ? 1.510 1.078 8.009 1.00 98.44 201 LEU A O 1
ATOM 1616 N N . LEU A 1 202 ? -0.137 1.524 6.533 1.00 98.44 202 LEU A N 1
ATOM 1617 C CA . LEU A 1 202 ? 0.526 0.938 5.365 1.00 98.44 202 LEU A CA 1
ATOM 1618 C C . LEU A 1 202 ? 1.801 1.713 5.003 1.00 98.44 202 LEU A C 1
ATOM 1620 O O . LEU A 1 202 ? 2.885 1.131 4.970 1.00 98.44 202 LEU A O 1
ATOM 1624 N N . GLY A 1 203 ? 1.702 3.029 4.801 1.00 97.38 203 GLY A N 1
ATOM 1625 C CA . GLY A 1 203 ? 2.833 3.854 4.371 1.00 97.38 203 GLY A CA 1
ATOM 1626 C C . GLY A 1 203 ? 3.984 3.890 5.380 1.00 97.38 203 GLY A C 1
ATOM 1627 O O . GLY A 1 203 ? 5.151 3.762 5.010 1.00 97.38 203 GLY A O 1
ATOM 1628 N N . SER A 1 204 ? 3.669 3.945 6.676 1.00 95.50 204 SER A N 1
ATOM 1629 C CA . SER A 1 204 ? 4.670 3.860 7.751 1.00 95.50 204 SER A CA 1
ATOM 1630 C C . SER A 1 204 ? 5.312 2.469 7.848 1.00 95.50 204 SER A C 1
ATOM 1632 O O . SER A 1 204 ? 6.477 2.342 8.237 1.00 95.50 204 SER A O 1
ATOM 1634 N N . SER A 1 205 ? 4.587 1.413 7.462 1.00 95.62 205 SER A N 1
ATOM 1635 C CA . SER A 1 205 ? 5.136 0.056 7.347 1.00 95.62 205 SER A CA 1
ATOM 1636 C C . SER A 1 205 ? 6.034 -0.105 6.116 1.00 95.62 205 SER A C 1
ATOM 1638 O O . SER A 1 205 ? 7.037 -0.816 6.195 1.00 95.62 205 SER A O 1
ATOM 1640 N N . PHE A 1 206 ? 5.733 0.581 5.008 1.00 97.50 206 PHE A N 1
ATOM 1641 C CA . PHE A 1 206 ? 6.529 0.545 3.777 1.00 97.50 206 PHE A CA 1
ATOM 1642 C C . PHE A 1 206 ? 7.805 1.402 3.847 1.00 97.50 206 PHE A C 1
ATOM 1644 O O . PHE A 1 206 ? 8.851 0.981 3.353 1.00 97.50 206 PHE A O 1
ATOM 1651 N N . ALA A 1 207 ? 7.771 2.562 4.513 1.00 95.44 207 ALA A N 1
ATOM 1652 C CA . ALA A 1 207 ? 8.903 3.499 4.595 1.00 95.44 207 ALA A CA 1
ATOM 1653 C C . ALA A 1 207 ? 10.209 2.879 5.127 1.00 95.44 207 ALA A C 1
ATOM 1655 O O . ALA A 1 207 ? 11.304 3.338 4.799 1.00 95.44 207 ALA A O 1
ATOM 1656 N N . ARG A 1 208 ? 10.121 1.790 5.902 1.00 92.75 208 ARG A N 1
ATOM 1657 C CA . ARG A 1 208 ? 11.297 1.051 6.384 1.00 92.75 208 ARG A CA 1
ATOM 1658 C C . ARG A 1 208 ? 12.125 0.416 5.261 1.00 92.75 208 ARG A C 1
ATOM 1660 O O . ARG A 1 208 ? 13.336 0.316 5.421 1.00 92.75 208 ARG A O 1
ATOM 1667 N N . PHE A 1 209 ? 11.509 -0.007 4.152 1.00 96.50 209 PHE A N 1
ATOM 1668 C CA . PHE A 1 209 ? 12.209 -0.694 3.058 1.00 96.50 209 PHE A CA 1
ATOM 1669 C C . PHE A 1 209 ? 13.136 0.252 2.289 1.00 96.50 209 PHE A C 1
ATOM 1671 O O . PHE A 1 209 ? 14.224 -0.155 1.897 1.00 96.50 209 PHE A O 1
ATOM 1678 N N . LEU A 1 210 ? 12.772 1.534 2.178 1.00 95.12 210 LEU A N 1
ATOM 1679 C CA . LEU A 1 210 ? 13.595 2.584 1.557 1.00 95.12 210 LEU A CA 1
ATOM 1680 C C . LEU A 1 210 ? 14.868 2.924 2.349 1.00 95.12 210 LEU A C 1
ATOM 1682 O O . LEU A 1 210 ? 15.725 3.645 1.851 1.00 95.12 210 LEU A O 1
ATOM 1686 N N . ARG A 1 211 ? 15.002 2.391 3.570 1.00 90.50 211 ARG A N 1
ATOM 1687 C CA . ARG A 1 211 ? 16.191 2.508 4.428 1.00 90.50 211 ARG A CA 1
ATOM 1688 C C . ARG A 1 211 ? 17.066 1.242 4.407 1.00 90.50 211 ARG A C 1
ATOM 1690 O O . ARG A 1 211 ? 18.042 1.176 5.148 1.00 90.50 211 ARG A O 1
ATOM 1697 N N . LEU A 1 212 ? 16.705 0.236 3.605 1.00 92.81 212 LEU A N 1
ATOM 1698 C CA . LEU A 1 212 ? 17.463 -1.005 3.422 1.00 92.81 212 LEU A CA 1
ATOM 1699 C C . LEU A 1 212 ? 18.310 -0.956 2.146 1.00 92.81 212 LEU A C 1
ATOM 1701 O O . LEU A 1 212 ? 18.046 -0.184 1.227 1.00 92.81 212 LEU A O 1
ATOM 1705 N N . GLU A 1 213 ? 19.299 -1.841 2.064 1.00 93.06 213 GLU A N 1
ATOM 1706 C CA . GLU A 1 213 ? 19.999 -2.110 0.811 1.00 93.06 213 GLU A CA 1
ATOM 1707 C C . GLU A 1 213 ? 19.058 -2.829 -0.177 1.00 93.06 213 GLU A C 1
ATOM 1709 O O . GLU A 1 213 ? 18.346 -3.766 0.192 1.00 93.06 213 GLU A O 1
ATOM 1714 N N . ASN A 1 214 ? 19.048 -2.376 -1.434 1.00 96.19 214 ASN A N 1
ATOM 1715 C CA . ASN A 1 214 ? 18.147 -2.826 -2.505 1.00 96.19 214 ASN A CA 1
ATOM 1716 C C . ASN A 1 214 ? 16.639 -2.815 -2.132 1.00 96.19 214 ASN A C 1
ATOM 1718 O O . ASN A 1 214 ? 16.000 -3.874 -2.138 1.00 96.19 214 ASN A O 1
ATOM 1722 N N . PRO A 1 215 ? 16.027 -1.635 -1.866 1.00 97.88 215 PRO A N 1
ATOM 1723 C CA . PRO A 1 215 ? 14.632 -1.518 -1.418 1.00 97.88 215 PRO A CA 1
ATOM 1724 C C . PRO A 1 215 ? 13.614 -2.292 -2.264 1.00 97.88 215 PRO A C 1
ATOM 1726 O O . PRO A 1 215 ? 12.751 -2.970 -1.711 1.00 97.88 215 PRO A O 1
ATOM 1729 N N . SER A 1 216 ? 13.736 -2.254 -3.598 1.00 98.44 216 SER A N 1
ATOM 1730 C CA . SER A 1 216 ? 12.842 -2.969 -4.522 1.00 98.44 216 SER A CA 1
ATOM 1731 C C . SER A 1 216 ? 12.814 -4.480 -4.284 1.00 98.44 216 SER A C 1
ATOM 1733 O O . SER A 1 216 ? 11.736 -5.070 -4.327 1.00 98.44 216 SER A O 1
ATOM 1735 N N . ALA A 1 217 ? 13.967 -5.097 -4.008 1.00 98.62 217 ALA A N 1
ATOM 1736 C CA . ALA A 1 217 ? 14.084 -6.534 -3.765 1.00 98.62 217 ALA A CA 1
ATOM 1737 C C . ALA A 1 217 ? 13.579 -6.917 -2.363 1.00 98.62 217 ALA A C 1
ATOM 1739 O O . ALA A 1 217 ? 12.852 -7.895 -2.209 1.00 98.62 217 ALA A O 1
ATOM 1740 N N . GLN A 1 218 ? 13.882 -6.104 -1.345 1.00 98.44 218 GLN A N 1
ATOM 1741 C CA . GLN A 1 218 ? 13.369 -6.318 0.016 1.00 98.44 218 GLN A CA 1
ATOM 1742 C C . GLN A 1 218 ? 11.838 -6.190 0.076 1.00 98.44 218 GLN A C 1
ATOM 1744 O O . GLN A 1 218 ? 11.166 -6.965 0.757 1.00 98.44 218 GLN A O 1
ATOM 1749 N N . PHE A 1 219 ? 11.275 -5.231 -0.665 1.00 98.69 219 PHE A N 1
ATOM 1750 C CA . PHE A 1 219 ? 9.830 -5.035 -0.755 1.00 98.69 219 PHE A CA 1
ATOM 1751 C C . PHE A 1 219 ? 9.141 -6.114 -1.605 1.00 98.69 219 PHE A C 1
ATOM 1753 O O . PHE A 1 219 ? 8.035 -6.537 -1.276 1.00 98.69 219 PHE A O 1
ATOM 1760 N N . TYR A 1 220 ? 9.816 -6.623 -2.640 1.00 98.75 220 TYR A N 1
ATOM 1761 C CA . TYR A 1 220 ? 9.365 -7.775 -3.423 1.00 98.75 220 TYR A CA 1
ATOM 1762 C C . TYR A 1 220 ? 9.197 -9.029 -2.560 1.00 98.75 220 TYR A C 1
ATOM 1764 O O . TYR A 1 220 ? 8.116 -9.614 -2.538 1.00 98.75 220 TYR A O 1
ATOM 1772 N N . GLU A 1 221 ? 10.220 -9.391 -1.780 1.00 98.31 221 GLU A N 1
ATOM 1773 C CA . GLU A 1 221 ? 10.176 -10.546 -0.873 1.00 98.31 221 GLU A CA 1
ATOM 1774 C C . GLU A 1 221 ? 9.049 -10.449 0.163 1.00 98.31 221 GLU A C 1
ATOM 1776 O O . GLU A 1 221 ? 8.398 -11.446 0.479 1.00 98.31 221 GLU A O 1
ATOM 1781 N N . PHE A 1 222 ? 8.792 -9.241 0.671 1.00 98.62 222 PHE A N 1
ATOM 1782 C CA . PHE A 1 222 ? 7.661 -8.957 1.551 1.00 98.62 222 PHE A CA 1
ATOM 1783 C C . PHE A 1 222 ? 6.314 -9.169 0.840 1.00 98.62 222 PHE A C 1
ATOM 1785 O O . PHE A 1 222 ? 5.450 -9.882 1.348 1.00 98.62 222 PHE A O 1
ATOM 1792 N N . LEU A 1 223 ? 6.122 -8.598 -0.353 1.00 98.50 223 LEU A N 1
ATOM 1793 C CA . LEU A 1 223 ? 4.841 -8.688 -1.059 1.00 98.50 223 LEU A CA 1
ATOM 1794 C C . LEU A 1 223 ? 4.525 -10.099 -1.578 1.00 98.50 223 LEU A C 1
ATOM 1796 O O . LEU A 1 223 ? 3.366 -10.506 -1.523 1.00 98.50 223 LEU A O 1
ATOM 1800 N N . VAL A 1 224 ? 5.524 -10.860 -2.037 1.00 97.75 224 VAL A N 1
ATOM 1801 C CA . VAL A 1 224 ? 5.330 -12.248 -2.504 1.00 97.75 224 VAL A CA 1
ATOM 1802 C C . VAL A 1 224 ? 4.839 -13.152 -1.367 1.00 97.75 224 VAL A C 1
ATOM 1804 O O . VAL A 1 224 ? 3.940 -13.967 -1.571 1.00 97.75 224 VAL A O 1
ATOM 1807 N N . LYS A 1 225 ? 5.362 -12.963 -0.148 1.00 97.88 225 LYS A N 1
ATOM 1808 C CA . LYS A 1 225 ? 4.978 -13.734 1.050 1.00 97.88 225 LYS A CA 1
ATOM 1809 C C . LYS A 1 225 ? 3.671 -13.269 1.698 1.00 97.88 225 LYS A C 1
ATOM 1811 O O . LYS A 1 225 ? 3.119 -13.987 2.531 1.00 97.88 225 LYS A O 1
ATOM 1816 N N . ALA A 1 226 ? 3.152 -12.100 1.320 1.00 98.06 226 ALA A N 1
ATOM 1817 C CA . ALA A 1 226 ? 2.040 -11.448 2.008 1.00 98.06 226 ALA A CA 1
ATOM 1818 C C . ALA A 1 226 ? 0.793 -12.330 2.156 1.00 98.06 226 ALA A C 1
ATOM 1820 O O . ALA A 1 226 ? 0.212 -12.380 3.235 1.00 98.06 226 ALA A O 1
ATOM 1821 N N . LYS A 1 227 ? 0.389 -13.056 1.106 1.00 97.06 227 LYS A N 1
ATOM 1822 C CA . LYS A 1 227 ? -0.794 -13.929 1.160 1.00 97.06 227 LYS A CA 1
ATOM 1823 C C . LYS A 1 227 ? -0.654 -15.042 2.199 1.00 97.06 227 LYS A C 1
ATOM 1825 O O . LYS A 1 227 ? -1.573 -15.262 2.982 1.00 97.06 227 LYS A O 1
ATOM 1830 N N . GLU A 1 228 ? 0.474 -15.744 2.188 1.00 96.56 228 GLU A N 1
ATOM 1831 C CA . GLU A 1 228 ? 0.729 -16.868 3.094 1.00 96.56 228 GLU A CA 1
ATOM 1832 C C . GLU A 1 228 ? 0.823 -16.374 4.540 1.00 96.56 228 GLU A C 1
ATOM 1834 O O . GLU A 1 228 ? 0.174 -16.925 5.425 1.00 96.56 228 GLU A O 1
ATOM 1839 N N . GLN A 1 229 ? 1.532 -15.264 4.753 1.00 97.12 229 GLN A N 1
ATOM 1840 C CA . GLN A 1 229 ? 1.711 -14.654 6.069 1.00 97.12 229 GLN A CA 1
ATOM 1841 C C . GLN A 1 229 ? 0.415 -14.068 6.646 1.00 97.12 229 GLN A C 1
ATOM 1843 O O . GLN A 1 229 ? 0.175 -14.202 7.840 1.00 97.12 229 GLN A O 1
ATOM 1848 N N . MET A 1 230 ? -0.472 -13.490 5.827 1.00 97.06 230 MET A N 1
ATOM 1849 C CA . MET A 1 230 ? -1.807 -13.086 6.293 1.00 97.06 230 MET A CA 1
ATOM 1850 C C . MET A 1 230 ? -2.626 -14.284 6.795 1.00 97.06 230 MET A C 1
ATOM 1852 O O . MET A 1 230 ? -3.272 -14.189 7.834 1.00 97.06 230 MET A O 1
ATOM 1856 N N . ILE A 1 231 ? -2.592 -15.415 6.081 1.00 94.94 231 ILE A N 1
ATOM 1857 C CA . ILE A 1 231 ? -3.332 -16.634 6.453 1.00 94.94 231 ILE A CA 1
ATOM 1858 C C . ILE A 1 231 ? -2.744 -17.273 7.724 1.00 94.94 231 ILE A C 1
ATOM 1860 O O . ILE A 1 231 ? -3.491 -17.696 8.611 1.00 94.94 231 ILE A O 1
ATOM 1864 N N . GLU A 1 232 ? -1.414 -17.311 7.838 1.00 93.06 232 GLU A N 1
ATOM 1865 C CA . GLU A 1 232 ? -0.707 -17.797 9.027 1.00 93.06 232 GLU A CA 1
ATOM 1866 C C . GLU A 1 232 ? -1.016 -16.919 10.251 1.00 93.06 232 GLU A C 1
ATOM 1868 O O . GLU A 1 232 ? -1.493 -17.418 11.272 1.00 93.06 232 GLU A O 1
ATOM 1873 N N . ASN A 1 233 ? -0.869 -15.596 10.128 1.00 90.50 233 ASN A N 1
ATOM 1874 C CA . ASN A 1 233 ? -1.029 -14.655 11.242 1.00 90.50 233 ASN A CA 1
ATOM 1875 C C . ASN A 1 233 ? -2.497 -14.463 11.667 1.00 90.50 233 ASN A C 1
ATOM 1877 O O . ASN A 1 233 ? -2.753 -13.918 12.747 1.00 90.50 233 ASN A O 1
ATOM 1881 N N . ALA A 1 234 ? -3.454 -14.917 10.854 1.00 89.25 234 ALA A N 1
ATOM 1882 C CA . ALA A 1 234 ? -4.878 -14.982 11.178 1.00 89.25 234 ALA A CA 1
ATOM 1883 C C . ALA A 1 234 ? -5.298 -16.295 11.879 1.00 89.25 234 ALA A C 1
ATOM 1885 O O . ALA A 1 234 ? -6.474 -16.473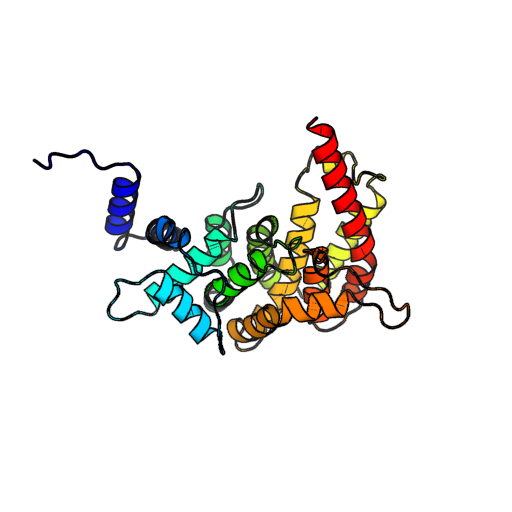 12.217 1.00 89.25 234 ALA A O 1
ATOM 1886 N N . SER A 1 235 ? -4.353 -17.212 12.115 1.00 85.75 235 SER A N 1
ATOM 1887 C CA . SER A 1 235 ? -4.566 -18.481 12.814 1.00 85.75 235 SER A CA 1
ATOM 1888 C C . SER A 1 235 ? -4.000 -18.437 14.237 1.00 85.75 235 SER A C 1
ATOM 1890 O O . SER A 1 235 ? -2.822 -18.160 14.447 1.00 85.75 235 SER A O 1
ATOM 1892 N N . ASN A 1 236 ? -4.819 -18.755 15.241 1.00 79.44 236 ASN A N 1
ATOM 1893 C CA . ASN A 1 236 ? -4.383 -18.884 16.631 1.00 79.44 236 ASN A CA 1
ATOM 1894 C C . ASN A 1 236 ? -4.245 -20.366 17.010 1.00 79.44 236 ASN A C 1
ATOM 1896 O O . ASN A 1 236 ? -5.225 -21.060 17.283 1.00 79.44 236 ASN A O 1
ATOM 1900 N N . VAL A 1 237 ? -2.997 -20.835 17.052 1.00 76.31 237 VAL A N 1
ATOM 1901 C CA . VAL A 1 237 ? -2.639 -22.231 17.353 1.00 76.31 237 VAL A CA 1
ATOM 1902 C C . VAL A 1 237 ? -3.005 -22.634 18.790 1.00 76.31 237 VAL A C 1
ATOM 1904 O O . VAL A 1 237 ? -3.305 -23.799 19.034 1.00 76.31 237 VAL A O 1
ATOM 1907 N N . PHE A 1 238 ? -3.036 -21.692 19.740 1.00 73.38 238 PHE A N 1
ATOM 1908 C CA . PHE A 1 238 ? -3.329 -21.981 21.150 1.00 73.38 238 PHE A CA 1
ATOM 1909 C C . PHE A 1 238 ? -4.823 -22.184 21.427 1.00 73.38 238 PHE A C 1
ATOM 1911 O O . PHE A 1 238 ? -5.182 -22.981 22.291 1.00 73.38 238 PHE A O 1
ATOM 1918 N N . THR A 1 239 ? -5.694 -21.474 20.706 1.00 79.00 239 THR A N 1
ATOM 1919 C CA . THR A 1 239 ? -7.158 -21.607 20.823 1.00 79.00 239 THR A CA 1
ATOM 1920 C C . THR A 1 239 ? -7.767 -22.514 19.754 1.00 79.00 239 THR A C 1
ATOM 1922 O O . THR A 1 239 ? -8.945 -22.852 19.848 1.00 79.00 239 THR A O 1
ATOM 1925 N N . GLY A 1 240 ? -7.001 -22.892 18.724 1.00 78.38 240 GLY A N 1
ATOM 1926 C CA . GLY A 1 240 ? -7.490 -23.659 17.575 1.00 78.38 240 GLY A CA 1
ATOM 1927 C C . GLY A 1 240 ? -8.427 -22.871 16.649 1.00 78.38 240 GLY A C 1
ATOM 1928 O O . GLY A 1 240 ? -9.110 -23.468 15.820 1.00 78.38 240 GLY A O 1
ATOM 1929 N N . THR A 1 241 ? -8.487 -21.543 16.782 1.00 80.06 241 THR A N 1
ATOM 1930 C CA . THR A 1 241 ? -9.383 -20.670 16.004 1.00 80.06 241 THR A CA 1
ATOM 1931 C C . THR A 1 241 ? -8.621 -19.970 14.884 1.00 80.06 241 THR A C 1
ATOM 1933 O O . THR A 1 241 ? -7.568 -19.389 15.141 1.00 80.06 241 THR A O 1
ATOM 1936 N N . SER A 1 242 ? -9.168 -19.938 13.669 1.00 87.00 242 SER A N 1
ATOM 1937 C CA . SER A 1 242 ? -8.613 -19.176 12.540 1.00 87.00 242 SER A CA 1
ATOM 1938 C C . SER A 1 242 ? -9.686 -18.329 11.856 1.00 87.00 242 SER A C 1
ATOM 1940 O O . SER A 1 242 ? -10.857 -18.714 11.812 1.00 87.00 242 SER A O 1
ATOM 1942 N N . LYS A 1 243 ? -9.282 -17.171 11.319 1.00 92.62 243 LYS A N 1
ATOM 1943 C CA . LYS A 1 243 ? -10.101 -16.378 10.390 1.00 92.62 243 LYS A CA 1
ATOM 1944 C C . LYS A 1 243 ? -10.248 -17.177 9.082 1.00 92.62 243 LYS A C 1
ATOM 1946 O O . LYS A 1 243 ? -9.236 -17.668 8.574 1.00 92.62 243 LYS A O 1
ATOM 1951 N N . PRO A 1 244 ? -11.452 -17.332 8.506 1.00 93.81 244 PRO A N 1
ATOM 1952 C CA . PR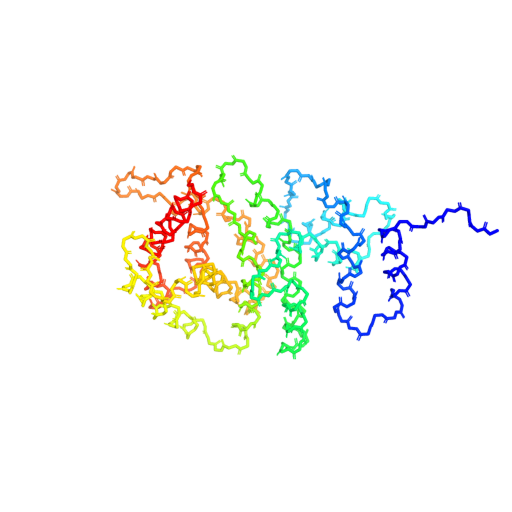O A 1 244 ? -11.608 -17.954 7.193 1.00 93.81 244 PRO A CA 1
ATOM 1953 C C . PRO A 1 244 ? -10.762 -17.239 6.131 1.00 93.81 244 PRO A C 1
ATOM 1955 O O . PRO A 1 244 ? -10.713 -16.012 6.104 1.00 93.81 244 PRO A O 1
ATOM 1958 N N . ILE A 1 245 ? -10.145 -17.980 5.201 1.00 94.88 245 ILE A N 1
ATOM 1959 C CA . ILE A 1 245 ? -9.279 -17.391 4.153 1.00 94.88 245 ILE A CA 1
ATOM 1960 C C . ILE A 1 245 ? -10.032 -16.338 3.317 1.00 94.88 245 ILE A C 1
ATOM 1962 O O . ILE A 1 245 ? -9.460 -15.326 2.925 1.00 94.88 245 ILE A O 1
ATOM 1966 N N . SER A 1 246 ? -11.335 -16.534 3.097 1.00 94.25 246 SER A N 1
ATOM 1967 C CA . SER A 1 246 ? -12.204 -15.574 2.409 1.00 94.25 246 SER A CA 1
ATOM 1968 C C . SER A 1 246 ? -12.431 -14.264 3.170 1.00 94.25 246 SER A C 1
ATOM 1970 O O . SER A 1 246 ? -12.841 -13.289 2.551 1.00 94.25 246 SER A O 1
ATOM 1972 N N . GLU A 1 247 ? -12.199 -14.238 4.484 1.00 95.31 247 GLU A N 1
ATOM 1973 C CA . GLU A 1 247 ? -12.366 -13.065 5.353 1.00 95.31 247 GLU A CA 1
ATOM 1974 C C . GLU A 1 247 ? -11.067 -12.274 5.570 1.00 95.31 247 GLU A C 1
ATOM 1976 O O . GLU A 1 247 ? -11.127 -11.170 6.116 1.00 95.31 247 GLU A O 1
ATOM 1981 N N . ILE A 1 248 ? -9.922 -12.798 5.109 1.00 97.44 248 ILE A N 1
ATOM 1982 C CA . ILE A 1 248 ? -8.637 -12.084 5.080 1.00 97.44 248 ILE A CA 1
ATOM 1983 C C . ILE A 1 248 ? -8.809 -10.748 4.351 1.00 97.44 248 ILE A C 1
ATOM 1985 O O . ILE A 1 248 ? -9.374 -10.692 3.255 1.00 97.44 248 ILE A O 1
ATOM 1989 N N . ASN A 1 249 ? -8.332 -9.673 4.974 1.00 97.69 249 ASN A N 1
ATOM 1990 C CA . ASN A 1 249 ? -8.561 -8.301 4.545 1.00 97.69 249 ASN A CA 1
ATOM 1991 C C . ASN A 1 249 ? -7.337 -7.396 4.802 1.00 97.69 249 ASN A C 1
ATOM 1993 O O . ASN A 1 249 ? -6.237 -7.858 5.106 1.00 97.69 249 ASN A O 1
ATOM 1997 N N . ILE A 1 250 ? -7.508 -6.081 4.632 1.00 98.50 250 ILE A N 1
ATOM 1998 C CA . ILE A 1 250 ? -6.410 -5.109 4.731 1.00 98.50 250 ILE A CA 1
ATOM 1999 C C . ILE A 1 250 ? -5.751 -5.045 6.122 1.00 98.50 250 ILE A C 1
ATOM 2001 O O . ILE A 1 250 ? -4.558 -4.757 6.208 1.00 98.50 250 ILE A O 1
ATOM 2005 N N . PHE A 1 251 ? -6.470 -5.357 7.206 1.00 98.38 251 PHE A N 1
ATOM 2006 C CA . PHE A 1 251 ? -5.916 -5.345 8.564 1.00 98.38 251 PHE A CA 1
ATOM 2007 C C . PHE A 1 251 ? -4.945 -6.504 8.800 1.00 98.38 251 PHE A C 1
ATOM 2009 O O . PHE A 1 251 ? -3.918 -6.306 9.450 1.00 98.38 251 PHE A O 1
ATOM 2016 N N . ASP A 1 252 ? -5.191 -7.671 8.196 1.00 98.25 252 ASP A N 1
ATOM 2017 C CA . ASP A 1 252 ? -4.252 -8.800 8.231 1.00 98.25 252 ASP A CA 1
ATOM 2018 C C . ASP A 1 252 ? -2.937 -8.436 7.508 1.00 98.25 252 ASP A C 1
ATOM 2020 O O . ASP A 1 252 ? -1.842 -8.769 7.968 1.00 98.25 252 ASP A O 1
ATOM 2024 N N . PHE A 1 253 ? -3.022 -7.666 6.415 1.00 98.69 253 PHE A N 1
ATOM 2025 C CA . PHE A 1 253 ? -1.851 -7.153 5.696 1.00 98.69 253 PHE A CA 1
ATOM 2026 C C . PHE A 1 253 ? -1.104 -6.055 6.466 1.00 98.69 253 PHE A C 1
ATOM 2028 O O . PHE A 1 253 ? 0.128 -6.046 6.475 1.00 98.69 253 PHE A O 1
ATOM 2035 N N . ILE A 1 254 ? -1.818 -5.150 7.148 1.00 98.69 254 ILE A N 1
ATOM 2036 C CA . ILE A 1 254 ? -1.203 -4.158 8.047 1.00 98.69 254 ILE A CA 1
ATOM 2037 C C . ILE A 1 254 ? -0.466 -4.864 9.187 1.00 98.69 254 ILE A C 1
ATOM 2039 O O . ILE A 1 254 ? 0.694 -4.541 9.448 1.00 98.69 254 ILE A O 1
ATOM 2043 N N . LYS A 1 255 ? -1.106 -5.849 9.830 1.00 98.25 255 LYS A N 1
ATOM 2044 C CA . LYS A 1 255 ? -0.504 -6.676 10.880 1.00 98.25 255 LYS A CA 1
ATOM 2045 C C . LYS A 1 255 ? 0.819 -7.279 10.395 1.00 98.25 255 LYS A C 1
ATOM 2047 O O . LYS A 1 255 ? 1.861 -7.026 11.003 1.00 98.25 255 LYS A O 1
ATOM 2052 N N . TYR A 1 256 ? 0.805 -7.945 9.239 1.00 98.38 256 TYR A N 1
ATOM 2053 C CA . TYR A 1 256 ? 2.016 -8.472 8.606 1.00 98.38 256 TYR A CA 1
ATOM 2054 C C . TYR A 1 256 ? 3.064 -7.378 8.297 1.00 98.38 256 TYR A C 1
ATOM 2056 O O . TYR A 1 256 ? 4.258 -7.565 8.546 1.00 98.38 256 TYR A O 1
ATOM 2064 N N . GLY A 1 257 ? 2.649 -6.203 7.814 1.00 98.00 257 GLY A N 1
ATOM 2065 C CA . GLY A 1 257 ? 3.524 -5.045 7.570 1.00 98.00 257 GLY A CA 1
ATOM 2066 C C . GLY A 1 257 ? 4.233 -4.511 8.822 1.00 98.00 257 GLY A C 1
ATOM 2067 O O . GLY A 1 257 ? 5.398 -4.099 8.753 1.00 98.00 257 GLY A O 1
ATOM 2068 N N . ILE A 1 258 ? 3.567 -4.566 9.978 1.00 97.50 258 ILE A N 1
ATOM 2069 C CA . ILE A 1 258 ? 4.132 -4.173 11.273 1.00 97.50 258 ILE A CA 1
ATOM 2070 C C . ILE A 1 258 ? 5.086 -5.256 11.801 1.00 97.50 258 ILE A C 1
ATOM 2072 O O . ILE A 1 258 ? 6.236 -4.930 12.129 1.00 97.50 258 ILE A O 1
ATOM 2076 N N . GLU A 1 259 ? 4.631 -6.515 11.839 1.00 96.38 259 GLU A N 1
ATOM 2077 C CA . GLU A 1 259 ? 5.340 -7.687 12.390 1.00 96.38 259 GLU A CA 1
ATOM 2078 C C . GLU A 1 259 ? 6.607 -8.052 11.611 1.00 96.38 259 GLU A C 1
ATOM 2080 O O . GLU A 1 259 ? 7.615 -8.431 12.203 1.00 96.38 259 GLU A O 1
ATOM 2085 N N . SER A 1 260 ? 6.606 -7.869 10.290 1.00 95.88 260 SER A N 1
ATOM 2086 C CA . SER A 1 260 ? 7.774 -8.120 9.432 1.00 95.88 260 SER A CA 1
ATOM 2087 C C . SER A 1 260 ? 8.927 -7.114 9.629 1.00 95.88 260 SER A C 1
ATOM 2089 O O . SER A 1 260 ? 9.966 -7.217 8.965 1.00 95.88 260 SER A O 1
ATOM 2091 N N . GLY A 1 261 ? 8.755 -6.107 10.495 1.00 93.56 261 GLY A N 1
ATOM 2092 C CA . GLY A 1 261 ? 9.785 -5.147 10.897 1.00 93.56 261 GLY A CA 1
ATOM 2093 C C . GLY A 1 261 ? 10.342 -5.405 12.300 1.00 93.56 261 GLY A C 1
ATOM 2094 O O . GLY A 1 261 ? 9.811 -6.193 13.072 1.00 93.56 261 GLY A O 1
ATOM 2095 N N . LYS A 1 262 ? 11.411 -4.690 12.675 1.00 92.12 262 LYS A N 1
ATOM 2096 C CA . LYS A 1 262 ? 11.973 -4.785 14.032 1.00 92.12 262 LYS A CA 1
ATOM 2097 C C . LYS A 1 262 ? 10.916 -4.392 15.075 1.00 92.12 262 LYS A C 1
ATOM 2099 O O . LYS A 1 262 ? 10.369 -3.292 14.998 1.00 92.12 262 LYS A O 1
ATOM 2104 N N . SER A 1 263 ? 10.672 -5.275 16.042 1.00 95.19 263 SER A N 1
ATOM 2105 C CA . SER A 1 263 ? 9.753 -5.031 17.158 1.00 95.19 263 SER A CA 1
ATOM 2106 C C . SER A 1 263 ? 10.235 -3.881 18.055 1.00 95.19 263 SER A C 1
ATOM 2108 O O . SER A 1 263 ? 11.431 -3.761 18.337 1.00 95.19 263 SER A O 1
ATOM 2110 N N . SER A 1 264 ? 9.300 -3.041 18.497 1.00 95.75 264 SER A N 1
ATOM 2111 C CA . SER A 1 264 ? 9.493 -1.934 19.437 1.00 95.75 264 SER A CA 1
ATOM 2112 C C . SER A 1 264 ? 8.387 -1.941 20.510 1.00 95.75 264 SER A C 1
ATOM 2114 O O . SER A 1 264 ? 7.670 -2.932 20.681 1.00 95.75 264 SER A O 1
ATOM 2116 N N . LYS A 1 265 ? 8.258 -0.870 21.305 1.00 97.44 265 LYS A N 1
ATOM 2117 C CA . LYS A 1 265 ? 7.080 -0.662 22.168 1.00 97.44 265 LYS A CA 1
ATOM 2118 C C . LYS A 1 265 ? 5.872 -0.309 21.295 1.00 97.44 265 LYS A C 1
ATOM 2120 O O . LYS A 1 265 ? 4.869 -1.009 21.314 1.00 97.44 265 LYS A O 1
ATOM 2125 N N . GLU A 1 266 ? 6.048 0.693 20.443 1.00 97.56 266 GLU A N 1
ATOM 2126 C CA . GLU A 1 266 ? 5.009 1.287 19.602 1.00 97.56 266 GLU A CA 1
ATOM 2127 C C . GLU A 1 266 ? 4.462 0.273 18.589 1.00 97.56 266 GLU A C 1
ATOM 2129 O O . GLU A 1 266 ? 3.263 0.223 18.352 1.00 97.56 266 GLU A O 1
ATOM 2134 N N . SER A 1 267 ? 5.308 -0.607 18.033 1.00 97.31 267 SER A N 1
ATOM 2135 C CA . SER A 1 267 ? 4.822 -1.664 17.137 1.00 97.31 267 SER A CA 1
ATOM 2136 C C . SER A 1 267 ? 3.925 -2.681 17.846 1.00 97.31 267 SER A C 1
ATOM 2138 O O . SER A 1 267 ? 3.066 -3.261 17.198 1.00 97.31 267 SER A O 1
ATOM 2140 N N . ARG A 1 268 ? 4.130 -2.931 19.148 1.00 98.12 268 ARG A N 1
ATOM 2141 C CA . ARG A 1 268 ? 3.268 -3.828 19.936 1.00 98.12 268 ARG A CA 1
ATOM 2142 C C . ARG A 1 268 ? 1.960 -3.139 20.300 1.00 98.12 268 ARG A C 1
ATOM 2144 O O . ARG A 1 268 ? 0.913 -3.728 20.087 1.00 98.12 268 ARG A O 1
ATOM 2151 N N . GLU A 1 269 ? 2.025 -1.875 20.709 1.00 98.38 269 GLU A N 1
ATOM 2152 C CA . GLU A 1 269 ? 0.845 -1.043 20.978 1.00 98.38 269 GLU A CA 1
ATOM 2153 C C . GLU A 1 269 ? -0.052 -0.921 19.729 1.00 98.38 269 GLU A C 1
ATOM 2155 O O . GLU A 1 269 ? -1.259 -1.120 19.820 1.00 98.38 269 GLU A O 1
ATOM 2160 N N . LEU A 1 270 ? 0.518 -0.728 18.530 1.00 98.31 270 LEU A N 1
ATOM 2161 C CA . LEU A 1 270 ? -0.256 -0.788 17.282 1.00 98.31 270 LEU A CA 1
ATOM 2162 C C . LEU A 1 270 ? -0.922 -2.157 17.063 1.00 98.31 270 LEU A C 1
ATOM 2164 O O . LEU A 1 270 ? -2.098 -2.203 16.717 1.00 98.31 270 LEU A O 1
ATOM 2168 N N . LEU A 1 271 ? -0.202 -3.265 17.271 1.00 98.00 271 LEU A N 1
ATOM 2169 C CA . LEU A 1 271 ? -0.749 -4.622 17.114 1.00 98.00 271 LEU A CA 1
ATOM 2170 C C . LEU A 1 271 ? -1.866 -4.934 18.125 1.00 98.00 271 LEU A C 1
ATOM 2172 O O . LEU A 1 271 ? -2.796 -5.660 17.784 1.00 98.00 271 LEU A O 1
ATOM 2176 N N . GLU A 1 272 ? -1.794 -4.373 19.333 1.00 98.06 272 GLU A N 1
ATOM 2177 C CA . GLU A 1 272 ? -2.834 -4.470 20.365 1.00 98.06 272 GLU A CA 1
ATOM 2178 C C . GLU A 1 272 ? -4.087 -3.649 20.002 1.00 98.06 272 GLU A C 1
ATOM 2180 O O . GLU A 1 272 ? -5.203 -4.089 20.278 1.00 98.06 272 GLU A O 1
ATOM 2185 N N . LEU A 1 273 ? -3.925 -2.504 19.326 1.00 98.50 273 LEU A N 1
ATOM 2186 C CA . LEU A 1 273 ? -5.030 -1.642 18.879 1.00 98.50 273 LEU A CA 1
ATOM 2187 C C . LEU A 1 273 ? -5.710 -2.116 17.577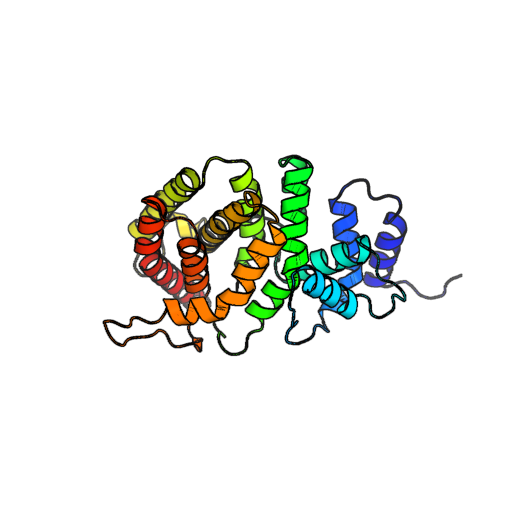 1.00 98.50 273 LEU A C 1
ATOM 2189 O O . LEU A 1 273 ? -6.904 -1.861 17.388 1.00 98.50 273 LEU A O 1
ATOM 2193 N N . LEU A 1 274 ? -4.990 -2.805 16.677 1.00 98.12 274 LEU A N 1
ATOM 2194 C CA . LEU A 1 274 ? -5.510 -3.222 15.361 1.00 98.12 274 LEU A CA 1
ATOM 2195 C C . LEU A 1 274 ? -6.867 -3.959 15.399 1.00 98.12 274 LEU A C 1
ATOM 2197 O O . LEU A 1 274 ? -7.711 -3.616 14.570 1.00 98.12 274 LEU A O 1
ATOM 2201 N N . PRO A 1 275 ? -7.136 -4.926 16.304 1.00 96.69 275 PRO A N 1
ATOM 2202 C CA . PRO A 1 275 ? -8.405 -5.660 16.302 1.00 96.69 275 PRO A CA 1
ATOM 2203 C C . PRO A 1 275 ? -9.623 -4.780 16.612 1.00 96.69 275 PRO A C 1
ATOM 2205 O O . PRO A 1 275 ? -10.687 -4.954 16.015 1.00 96.69 275 PRO A O 1
ATOM 2208 N N . GLU A 1 276 ? -9.484 -3.810 17.523 1.00 98.19 276 GLU A N 1
ATOM 2209 C CA . GLU A 1 276 ? -10.574 -2.879 17.829 1.00 98.19 276 GLU A CA 1
ATOM 2210 C C . GLU A 1 276 ? -10.707 -1.814 16.728 1.00 98.19 276 GLU A C 1
ATOM 2212 O O . GLU A 1 276 ? -11.829 -1.465 16.365 1.00 98.19 276 GLU A O 1
ATOM 2217 N N . LEU A 1 277 ? -9.603 -1.379 16.105 1.00 98.62 277 LEU A N 1
ATOM 2218 C CA . LEU A 1 277 ? -9.652 -0.523 14.913 1.00 98.62 277 LEU A CA 1
ATOM 2219 C C . LEU A 1 277 ? -10.387 -1.208 13.743 1.00 98.62 277 LEU A C 1
ATOM 2221 O O . LEU A 1 277 ? -11.264 -0.592 13.137 1.00 98.62 277 LEU A O 1
ATOM 2225 N N . GLU A 1 278 ? -10.087 -2.482 13.461 1.00 98.12 278 GLU A N 1
ATOM 2226 C CA . GLU A 1 278 ? -10.785 -3.299 12.454 1.00 98.12 278 GLU A CA 1
ATOM 2227 C C . GLU A 1 278 ? -12.283 -3.404 12.777 1.00 98.12 278 GLU A C 1
ATOM 2229 O O . GLU A 1 278 ? -13.133 -3.220 11.902 1.00 98.12 278 GLU A O 1
ATOM 2234 N N . LYS A 1 279 ? -12.635 -3.658 14.042 1.00 97.88 279 LYS A N 1
ATOM 2235 C CA . LYS A 1 279 ? -14.027 -3.722 14.511 1.00 97.88 279 LYS A CA 1
ATOM 2236 C C . LYS A 1 279 ? -14.767 -2.394 14.325 1.00 97.88 279 LYS A C 1
ATOM 2238 O O . LYS A 1 279 ? -15.888 -2.402 13.814 1.00 97.88 279 LYS A O 1
ATOM 2243 N N . LYS A 1 280 ? -14.143 -1.268 14.681 1.00 98.06 280 LYS A N 1
ATOM 2244 C CA . LYS A 1 280 ? -14.700 0.086 14.528 1.00 98.06 280 LYS A CA 1
ATOM 2245 C C . LYS A 1 280 ? -14.887 0.473 13.060 1.00 98.06 280 LYS A C 1
ATOM 2247 O O . LYS A 1 280 ? -15.971 0.917 12.690 1.00 98.06 280 LYS A O 1
ATOM 2252 N N . PHE A 1 281 ? -13.891 0.212 12.212 1.00 97.81 281 PHE A N 1
ATOM 2253 C CA . PHE A 1 281 ? -13.996 0.391 10.760 1.00 97.81 281 PHE A CA 1
ATOM 2254 C C . PHE A 1 281 ? -15.132 -0.451 10.158 1.00 97.81 281 PHE A C 1
ATOM 2256 O O . PHE A 1 281 ? -15.972 0.061 9.423 1.00 97.81 281 PHE A O 1
ATOM 2263 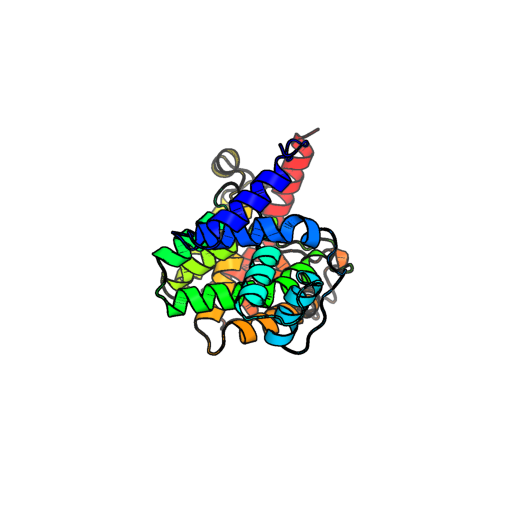N N . ASN A 1 282 ? -15.217 -1.734 10.518 1.00 96.62 282 ASN A N 1
ATOM 2264 C CA . ASN A 1 282 ? -16.274 -2.620 10.029 1.00 96.62 282 ASN A CA 1
ATOM 2265 C C . ASN A 1 282 ? -17.677 -2.216 10.518 1.00 96.62 282 ASN A C 1
ATOM 2267 O O . ASN A 1 282 ? -18.664 -2.525 9.849 1.00 96.62 282 ASN A O 1
ATOM 2271 N N . ALA A 1 283 ? -17.794 -1.562 11.677 1.00 96.94 283 ALA A N 1
ATOM 2272 C CA . ALA A 1 283 ? -19.049 -0.979 12.144 1.00 96.94 283 ALA A CA 1
ATOM 2273 C C . ALA A 1 283 ? -19.420 0.273 11.330 1.00 96.94 283 ALA A C 1
ATOM 2275 O O . ALA A 1 283 ? -20.554 0.373 10.860 1.00 96.94 283 ALA A O 1
ATOM 2276 N N . HIS A 1 284 ? -18.446 1.149 11.068 1.00 96.56 284 HIS A N 1
ATOM 2277 C CA . HIS A 1 284 ? -18.602 2.342 10.235 1.00 96.56 284 HIS A CA 1
ATOM 2278 C C . HIS A 1 284 ? -19.052 1.997 8.805 1.00 96.56 284 HIS A C 1
ATOM 2280 O O . HIS A 1 284 ? -20.070 2.500 8.332 1.00 96.56 284 HIS A O 1
ATOM 2286 N N . GLU A 1 285 ? -18.385 1.040 8.156 1.00 94.88 285 GLU A N 1
ATOM 2287 C CA . GLU A 1 285 ? -18.759 0.524 6.831 1.00 94.88 285 GLU A CA 1
ATOM 2288 C C . GLU A 1 285 ? -20.195 -0.025 6.781 1.00 94.88 285 GLU A C 1
ATOM 2290 O O . GLU A 1 285 ? -20.922 0.176 5.805 1.00 94.88 285 GLU A O 1
ATOM 2295 N N . LYS A 1 286 ? -20.641 -0.714 7.841 1.00 94.62 286 LYS A N 1
ATOM 2296 C CA . LYS A 1 286 ? -22.025 -1.206 7.949 1.00 94.62 286 LYS A CA 1
ATOM 2297 C C . LYS A 1 286 ? -23.017 -0.063 8.149 1.00 94.62 286 LYS A C 1
ATOM 2299 O O . LYS A 1 286 ? -24.092 -0.102 7.554 1.00 94.62 286 LYS A O 1
ATOM 2304 N N . PHE A 1 287 ? -22.662 0.938 8.953 1.00 92.81 287 PHE A N 1
ATOM 2305 C CA . PHE A 1 287 ? -23.485 2.120 9.199 1.00 92.81 287 PHE A CA 1
ATOM 2306 C C . PHE A 1 287 ? -23.707 2.933 7.915 1.00 92.81 287 PHE A C 1
ATOM 2308 O O . PHE A 1 287 ? -24.848 3.289 7.614 1.00 92.81 287 PHE A O 1
ATOM 2315 N N . LEU A 1 288 ? -22.658 3.149 7.110 1.00 91.25 288 LEU A N 1
ATOM 2316 C CA . LEU A 1 288 ? -22.769 3.816 5.807 1.00 91.25 288 LEU A CA 1
ATOM 2317 C C . LEU A 1 288 ? -23.716 3.054 4.866 1.00 91.25 288 LEU A C 1
ATOM 2319 O O . LEU A 1 288 ? -24.729 3.604 4.442 1.00 91.25 288 LEU A O 1
ATOM 2323 N N . ARG A 1 289 ? -23.481 1.752 4.644 1.00 89.00 289 ARG A N 1
ATOM 2324 C CA . ARG A 1 289 ? -24.328 0.901 3.775 1.00 89.00 289 ARG A CA 1
ATOM 2325 C C . ARG A 1 289 ? -25.769 0.736 4.279 1.00 89.00 289 ARG A C 1
ATOM 2327 O O . ARG A 1 289 ? -26.657 0.375 3.506 1.00 89.00 289 ARG A O 1
ATOM 2334 N N . GLY A 1 290 ? -25.999 0.930 5.578 1.00 81.38 290 GLY A N 1
ATOM 2335 C CA . GLY A 1 290 ? -27.328 0.968 6.189 1.00 81.38 290 GLY A CA 1
ATOM 2336 C C . GLY A 1 290 ? -28.040 2.313 6.022 1.00 81.38 290 GLY A C 1
ATOM 2337 O O . GLY A 1 290 ? -29.265 2.333 5.992 1.00 81.38 290 GLY A O 1
ATOM 2338 N N . SER A 1 291 ? -27.283 3.405 5.879 1.00 65.56 291 SER A N 1
ATOM 2339 C CA . SER A 1 291 ? -27.787 4.777 5.702 1.00 65.56 291 SER A CA 1
ATOM 2340 C C . SER A 1 291 ? -28.073 5.144 4.237 1.00 65.56 291 SER A C 1
ATOM 2342 O O . SER A 1 291 ? -28.692 6.169 3.972 1.00 65.56 291 SER A O 1
ATOM 2344 N N . GLU A 1 292 ? -27.620 4.323 3.286 1.00 59.97 292 GLU A N 1
ATOM 2345 C CA . GLU A 1 292 ? -27.862 4.464 1.839 1.00 59.97 292 GLU A CA 1
ATOM 2346 C C . GLU A 1 292 ? -29.167 3.786 1.357 1.00 59.97 292 GLU A C 1
ATOM 2348 O O . GLU A 1 292 ? -29.397 3.682 0.149 1.00 59.97 292 GLU A O 1
ATOM 2353 N N . LYS A 1 293 ? -30.014 3.303 2.279 1.00 46.03 293 LYS A N 1
ATOM 2354 C CA . LYS A 1 293 ? -31.290 2.615 2.007 1.00 46.03 293 LYS A CA 1
ATOM 2355 C C . LYS A 1 293 ? -32.497 3.383 2.535 1.00 46.03 293 LYS A C 1
ATOM 2357 O O . LYS A 1 293 ? -33.531 3.324 1.835 1.00 46.03 293 LYS A O 1
#

pLDDT: mean 90.2, std 12.71, range [42.81, 98.75]

Secondary structure (DSSP, 8-state):
---SPPPHHHHHHHHHHHHTTT--SHHHHHHHHHHHHTTGGGG--S----SSHHHHHHHHHHHH-SS-SS--HHHHHHHHHHHHHHHS---SS--HHHHHHHHHHHS-HHHHHHHHHHHHHTHHHHHHHHT-SSSTT---HHHHHHHHHHHHHHHHSS-HHHHHHHHHHHHHHHHHHS-TTS--HHHHH-TTHHHHHHHHHHHHHHTTGGGSSSHHHHHHHHHHHHHHHHHHHTEETTTTEE--GGG--HHHHHHHHHHTS---SHHHHHHHHHHHHHHHHHHHHHHHHHHT-